Protein AF-0000000070118168 (afdb_homodimer)

Structure (mmCIF, N/CA/C/O backbone):
data_AF-0000000070118168-model_v1
#
loop_
_entity.id
_entity.type
_entity.pdbx_description
1 polymer 'Uncharacterized protein'
#
loop_
_atom_site.group_PDB
_atom_site.id
_atom_site.type_symbol
_atom_site.label_atom_id
_atom_site.label_alt_id
_atom_site.label_comp_id
_atom_site.label_asym_id
_atom_site.label_entity_id
_atom_site.label_seq_id
_atom_site.pdbx_PDB_ins_code
_atom_site.Cartn_x
_atom_site.Cartn_y
_atom_site.Cartn_z
_atom_site.occupancy
_atom_site.B_iso_or_equiv
_atom_site.auth_seq_id
_atom_site.auth_comp_id
_atom_site.auth_asym_id
_atom_site.auth_atom_id
_atom_site.pdbx_PDB_model_num
ATOM 1 N N . MET A 1 1 ? -9.133 -21.422 1.555 1 59.28 1 MET A N 1
ATOM 2 C CA . MET A 1 1 ? -7.965 -20.594 1.273 1 59.28 1 MET A CA 1
ATOM 3 C C . MET A 1 1 ? -8.375 -19.125 1.071 1 59.28 1 MET A C 1
ATOM 5 O O . MET A 1 1 ? -9.508 -18.859 0.669 1 59.28 1 MET A O 1
ATOM 9 N N . SER A 1 2 ? -7.66 -18.203 1.705 1 71.25 2 SER A N 1
ATOM 10 C CA . SER A 1 2 ? -7.98 -16.781 1.562 1 71.25 2 SER A CA 1
ATOM 11 C C . SER A 1 2 ? -8.125 -16.391 0.095 1 71.25 2 SER A C 1
ATOM 13 O O . SER A 1 2 ? -7.5 -17 -0.777 1 71.25 2 SER A O 1
ATOM 15 N N . GLU A 1 3 ? -9.102 -15.617 -0.265 1 86.31 3 GLU A N 1
ATOM 16 C CA . GLU A 1 3 ? -9.281 -15.094 -1.615 1 86.31 3 GLU A CA 1
ATOM 17 C C . GLU A 1 3 ? -8 -14.445 -2.133 1 86.31 3 GLU A C 1
ATOM 19 O O . GLU A 1 3 ? -7.34 -13.703 -1.405 1 86.31 3 GLU A O 1
ATOM 24 N N . ARG A 1 4 ? -7.609 -14.883 -3.398 1 91.31 4 ARG A N 1
ATOM 25 C CA . ARG A 1 4 ? -6.441 -14.25 -4.008 1 91.31 4 ARG A CA 1
ATOM 26 C C . ARG A 1 4 ? -6.633 -12.742 -4.121 1 91.31 4 ARG A C 1
ATOM 28 O O . ARG A 1 4 ? -7.723 -12.273 -4.465 1 91.31 4 ARG A O 1
ATOM 35 N N . PRO A 1 5 ? -5.562 -11.969 -3.869 1 89.12 5 PRO A N 1
ATOM 36 C CA . PRO A 1 5 ? -5.652 -10.516 -4.055 1 89.12 5 PRO A CA 1
ATOM 37 C C . PRO A 1 5 ? -6.113 -10.125 -5.457 1 89.12 5 PRO A C 1
ATOM 39 O O . PRO A 1 5 ? -6.891 -9.188 -5.617 1 89.12 5 PRO A O 1
ATOM 42 N N . SER A 1 6 ? -5.664 -10.867 -6.484 1 91.56 6 SER A N 1
ATOM 43 C CA . SER A 1 6 ? -6.039 -10.57 -7.859 1 91.56 6 SER A CA 1
ATOM 44 C C . SER A 1 6 ? -7.555 -10.617 -8.047 1 91.56 6 SER A C 1
ATOM 46 O O . SER A 1 6 ? -8.117 -9.82 -8.797 1 91.56 6 SER A O 1
ATOM 48 N N . THR A 1 7 ? -8.234 -11.531 -7.344 1 91.19 7 THR A N 1
ATOM 49 C CA . THR A 1 7 ? -9.68 -11.648 -7.418 1 91.19 7 THR A CA 1
ATOM 50 C C . THR A 1 7 ? -10.359 -10.422 -6.824 1 91.19 7 THR A C 1
ATOM 52 O O . THR A 1 7 ? -11.312 -9.891 -7.398 1 91.19 7 THR A O 1
ATOM 55 N N . ARG A 1 8 ? -9.867 -10.023 -5.707 1 85.31 8 ARG A N 1
ATOM 56 C CA . ARG A 1 8 ? -10.414 -8.836 -5.059 1 85.31 8 ARG A CA 1
ATOM 57 C C . ARG A 1 8 ? -10.227 -7.602 -5.93 1 85.31 8 ARG A C 1
ATOM 59 O O . ARG A 1 8 ? -11.125 -6.758 -6.02 1 85.31 8 ARG A O 1
ATOM 66 N N . TRP A 1 9 ? -9.062 -7.488 -6.496 1 88.31 9 TRP A N 1
ATOM 67 C CA . TRP A 1 9 ? -8.781 -6.352 -7.359 1 88.31 9 TRP A CA 1
ATOM 68 C C . TRP A 1 9 ? -9.727 -6.332 -8.562 1 88.31 9 TRP A C 1
ATOM 70 O O . TRP A 1 9 ? -10.281 -5.289 -8.906 1 88.31 9 TRP A O 1
ATOM 80 N N . ARG A 1 10 ? -9.969 -7.492 -9.164 1 90.69 10 ARG A N 1
ATOM 81 C CA . ARG A 1 10 ? -10.883 -7.598 -10.305 1 90.69 10 ARG A CA 1
ATOM 82 C C . ARG A 1 10 ? -12.305 -7.215 -9.898 1 90.69 10 ARG A C 1
ATOM 84 O O . ARG A 1 10 ? -13.016 -6.562 -10.672 1 90.69 10 ARG A O 1
ATOM 91 N N . ARG A 1 11 ? -12.625 -7.664 -8.773 1 90.19 11 ARG A N 1
ATOM 92 C CA . ARG A 1 11 ? -13.953 -7.316 -8.273 1 90.19 11 ARG A CA 1
ATOM 93 C C . ARG A 1 11 ? -14.094 -5.809 -8.102 1 90.19 11 ARG A C 1
ATOM 95 O O . ARG A 1 11 ? -15.125 -5.23 -8.453 1 90.19 11 ARG A O 1
ATOM 102 N N . LYS A 1 12 ? -13.047 -5.156 -7.555 1 84.12 12 LYS A N 1
ATOM 103 C CA . LYS A 1 12 ? -13.086 -3.707 -7.375 1 84.12 12 LYS A CA 1
ATOM 104 C C . LYS A 1 12 ? -13.203 -2.992 -8.719 1 84.12 12 LYS A C 1
ATOM 106 O O . LYS A 1 12 ? -13.891 -1.976 -8.828 1 84.12 12 LYS A O 1
ATOM 111 N N . VAL A 1 13 ? -12.562 -3.523 -9.734 1 88.5 13 VAL A N 1
ATOM 112 C CA . VAL A 1 13 ? -12.656 -2.955 -11.07 1 88.5 13 VAL A CA 1
ATOM 113 C C . VAL A 1 13 ? -14.086 -3.076 -11.586 1 88.5 13 VAL A C 1
ATOM 115 O O . VAL A 1 13 ? -14.656 -2.104 -12.086 1 88.5 13 VAL A O 1
ATOM 118 N N . THR A 1 14 ? -14.664 -4.25 -11.445 1 93.44 14 THR A N 1
ATOM 119 C CA . THR A 1 14 ? -16.016 -4.504 -11.906 1 93.44 14 THR A CA 1
ATOM 120 C C . THR A 1 14 ? -17.016 -3.623 -11.156 1 93.44 14 THR A C 1
ATOM 122 O O . THR A 1 14 ? -17.922 -3.047 -11.766 1 93.44 1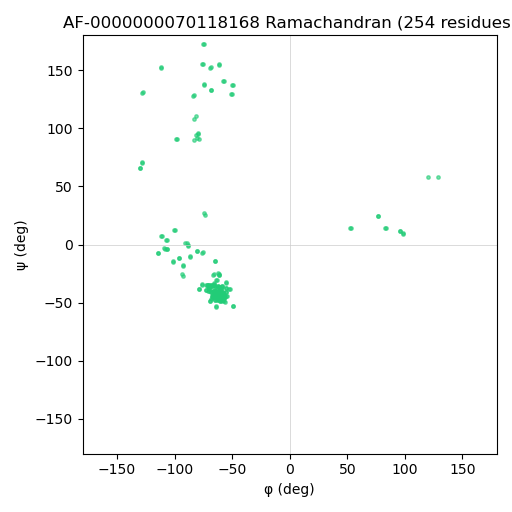4 THR A O 1
ATOM 125 N N . GLU A 1 15 ? -16.812 -3.6 -9.828 1 89 15 GLU A N 1
ATOM 126 C CA . GLU A 1 15 ? -17.703 -2.791 -8.992 1 89 15 GLU A CA 1
ATOM 127 C C . GLU A 1 15 ? -17.656 -1.321 -9.398 1 89 15 GLU A C 1
ATOM 129 O O . GLU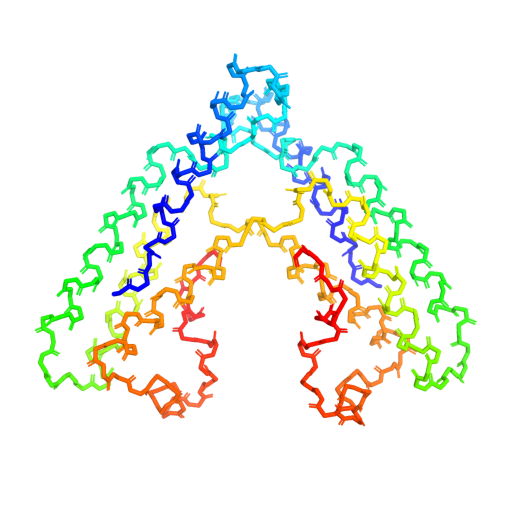 A 1 15 ? -18.688 -0.651 -9.453 1 89 15 GLU A O 1
ATOM 134 N N . GLN A 1 16 ? -16.453 -0.884 -9.672 1 87.38 16 GLN A N 1
ATOM 135 C CA . GLN A 1 16 ? -16.328 0.519 -10.047 1 87.38 16 GLN A CA 1
ATOM 136 C C . GLN A 1 16 ? -16.906 0.773 -11.43 1 87.38 16 GLN A C 1
ATOM 138 O O . GLN A 1 16 ? -17.547 1.808 -11.664 1 87.38 16 GLN A O 1
ATOM 143 N N . ALA A 1 17 ? -16.781 -0.112 -12.375 1 91.62 17 ALA A N 1
ATOM 144 C CA . ALA A 1 17 ? -17.391 0.01 -13.695 1 91.62 17 ALA A CA 1
ATOM 145 C C . ALA A 1 17 ? -18.906 0.069 -13.594 1 91.62 17 ALA A C 1
ATOM 147 O O . ALA A 1 17 ? -19.562 0.852 -14.289 1 91.62 17 ALA A O 1
ATOM 148 N N . ALA A 1 18 ? -19.422 -0.739 -12.742 1 93.38 18 ALA A N 1
ATOM 149 C CA . ALA A 1 18 ? -20.859 -0.747 -12.523 1 93.38 18 ALA A CA 1
ATOM 150 C C . ALA A 1 18 ? -21.328 0.572 -11.922 1 93.38 18 ALA A C 1
ATOM 152 O O . ALA A 1 18 ? -22.406 1.074 -12.266 1 93.38 18 ALA A O 1
ATOM 153 N N . ALA A 1 19 ? -20.531 1.058 -11.016 1 90 19 ALA A N 1
ATOM 154 C CA . ALA A 1 19 ? -20.875 2.318 -10.359 1 90 19 ALA A CA 1
ATOM 155 C C . ALA A 1 19 ? -20.875 3.473 -11.359 1 90 19 ALA A C 1
ATOM 157 O O . ALA A 1 19 ? -21.719 4.363 -11.297 1 90 19 ALA A O 1
ATOM 158 N N . VAL A 1 20 ? -19.953 3.451 -12.336 1 90.56 20 VAL A N 1
ATOM 159 C CA . VAL A 1 20 ? -19.906 4.453 -13.398 1 90.56 20 VAL A CA 1
ATOM 160 C C . VAL A 1 20 ? -21.141 4.328 -14.297 1 90.56 20 VAL A C 1
ATOM 162 O O . VAL A 1 20 ? -21.781 5.328 -14.617 1 90.56 20 VAL A O 1
ATOM 165 N N . ALA A 1 21 ? -21.5 3.184 -14.641 1 94.06 21 ALA A N 1
ATOM 166 C CA . ALA A 1 21 ? -22.656 2.932 -15.484 1 94.06 21 ALA A CA 1
ATOM 167 C C . ALA A 1 21 ? -23.938 3.379 -14.789 1 94.06 21 ALA A C 1
ATOM 169 O O . ALA A 1 21 ? -24.875 3.855 -15.438 1 94.06 21 ALA A O 1
ATOM 170 N N . ALA A 1 22 ? -23.938 3.301 -13.492 1 94.75 22 ALA A N 1
ATOM 171 C CA . ALA A 1 22 ? -25.109 3.67 -12.695 1 94.75 22 ALA A CA 1
ATOM 172 C C . ALA A 1 22 ? -25.109 5.164 -12.383 1 94.75 22 ALA A C 1
ATOM 174 O O . ALA A 1 22 ? -26.078 5.688 -11.828 1 94.75 22 ALA A O 1
ATOM 175 N N . GLY A 1 23 ? -23.984 5.785 -12.68 1 92 23 GLY A N 1
ATOM 176 C CA . GLY A 1 23 ? -23.891 7.219 -12.469 1 92 23 GLY A CA 1
ATOM 177 C C . GLY A 1 23 ? -23.547 7.59 -11.039 1 92 23 GLY A C 1
ATOM 178 O O . GLY A 1 23 ? -23.688 8.75 -10.641 1 92 23 GLY A O 1
ATOM 179 N N . THR A 1 24 ? -23.062 6.562 -10.211 1 90.88 24 THR A N 1
ATOM 180 C CA . THR A 1 24 ? -22.766 6.836 -8.812 1 90.88 24 THR A CA 1
ATOM 181 C C . THR A 1 24 ? -21.297 7.223 -8.641 1 90.88 24 THR A C 1
ATOM 183 O O . THR A 1 24 ? -20.906 7.73 -7.586 1 90.88 24 THR A O 1
ATOM 186 N N . VAL A 1 25 ? -20.531 6.891 -9.617 1 80.75 25 VAL A N 1
ATOM 187 C CA . VAL A 1 25 ? -19.125 7.297 -9.664 1 80.75 25 VAL A CA 1
ATOM 188 C C . VAL A 1 25 ? -18.828 7.984 -10.992 1 80.75 25 VAL A C 1
ATOM 190 O O . VAL A 1 25 ? -19.266 7.52 -12.047 1 80.75 25 VAL A O 1
ATOM 193 N N . LYS A 1 26 ? -18.219 9.086 -10.875 1 84.44 26 LYS A N 1
ATOM 194 C CA . LYS A 1 26 ? -17.844 9.781 -12.102 1 84.44 26 LYS A CA 1
ATOM 195 C C . LYS A 1 26 ? -16.734 9.031 -12.844 1 84.44 26 LYS A C 1
ATOM 197 O O . LYS A 1 26 ? -15.93 8.336 -12.227 1 84.44 26 LYS A O 1
ATOM 202 N N . HIS A 1 27 ? -16.672 9.156 -14.109 1 79.12 27 HIS A N 1
ATOM 203 C CA . HIS A 1 27 ? -15.719 8.461 -14.969 1 79.12 27 HIS A CA 1
ATOM 204 C C . HIS A 1 27 ? -14.281 8.789 -14.578 1 79.12 27 HIS A C 1
ATOM 206 O O . HIS A 1 27 ? -13.43 7.895 -14.516 1 79.12 27 HIS A O 1
ATOM 212 N N . ASP A 1 28 ? -14.047 9.992 -14.195 1 71.69 28 ASP A N 1
ATOM 213 C CA . ASP A 1 28 ? -12.68 10.43 -13.906 1 71.69 28 ASP A CA 1
ATOM 214 C C . ASP A 1 28 ? -12.25 9.977 -12.508 1 71.69 28 ASP A C 1
ATOM 216 O O . ASP A 1 28 ? -11.062 10.023 -12.18 1 71.69 28 ASP A O 1
ATOM 220 N N . GLU A 1 29 ? -13.25 9.383 -11.781 1 71 29 GLU A N 1
ATOM 221 C CA . GLU A 1 29 ? -12.945 8.875 -10.445 1 71 29 GLU A CA 1
ATOM 222 C C . GLU A 1 29 ? -12.758 7.363 -10.453 1 71 29 GLU A C 1
ATOM 224 O O . GLU A 1 29 ? -12.234 6.789 -9.492 1 71 29 GLU A O 1
ATOM 229 N N . ALA A 1 30 ? -13.188 6.82 -11.539 1 78 30 ALA A N 1
ATOM 230 C CA . ALA A 1 30 ? -13.094 5.367 -11.664 1 78 30 ALA A CA 1
ATOM 231 C C . ALA A 1 30 ? -11.68 4.941 -12.062 1 78 30 ALA A C 1
ATOM 233 O O . ALA A 1 30 ? -11.391 4.738 -13.242 1 78 30 ALA A O 1
ATOM 234 N N . THR A 1 31 ? -10.789 4.648 -10.977 1 78.88 31 THR A N 1
ATOM 235 C CA . THR A 1 31 ? -9.375 4.441 -11.258 1 78.88 31 THR A CA 1
ATOM 236 C C . THR A 1 31 ? -9.016 2.963 -11.141 1 78.88 31 THR A C 1
ATOM 238 O O . THR A 1 31 ? -7.891 2.566 -11.461 1 78.88 31 THR A O 1
ATOM 241 N N . ALA A 1 32 ? -9.992 2.195 -10.742 1 82.19 32 ALA A N 1
ATOM 242 C CA . ALA A 1 32 ? -9.672 0.799 -10.453 1 82.19 32 ALA A CA 1
ATOM 243 C C . ALA A 1 32 ? -9.062 0.111 -11.672 1 82.19 32 ALA A C 1
ATOM 245 O O . ALA A 1 32 ? -8.062 -0.595 -11.562 1 82.19 32 ALA A O 1
ATOM 246 N N . ALA A 1 33 ? -9.664 0.384 -12.812 1 84.19 33 ALA A N 1
ATOM 247 C CA . ALA A 1 33 ? -9.203 -0.272 -14.031 1 84.19 33 ALA A CA 1
ATOM 248 C C . ALA A 1 33 ? -7.789 0.186 -14.391 1 84.19 33 ALA A C 1
ATOM 250 O O . ALA A 1 33 ? -7.039 -0.548 -15.039 1 84.19 33 ALA A O 1
ATOM 251 N N . LEU A 1 34 ? -7.457 1.328 -13.969 1 79.06 34 LEU A N 1
ATOM 252 C CA . LEU A 1 34 ? -6.109 1.839 -14.203 1 79.06 34 LEU A CA 1
ATOM 253 C C . LEU A 1 34 ? -5.121 1.229 -13.219 1 79.06 34 LEU A C 1
ATOM 255 O O . LEU A 1 34 ? -3.977 0.938 -13.578 1 79.06 34 LEU A O 1
ATOM 259 N N . LEU A 1 35 ? -5.551 1.051 -12.008 1 80.31 35 LEU A N 1
ATOM 260 C CA . LEU A 1 35 ? -4.703 0.487 -10.969 1 80.31 35 LEU A CA 1
ATOM 261 C C . LEU A 1 35 ? -4.488 -1.007 -11.188 1 80.31 35 LEU A C 1
ATOM 263 O O . LEU A 1 35 ? -3.391 -1.521 -10.961 1 80.31 35 LEU A O 1
ATOM 267 N N . TRP A 1 36 ? -5.598 -1.577 -11.617 1 85.88 36 TRP A N 1
ATOM 268 C CA . TRP A 1 36 ? -5.57 -3.027 -11.781 1 85.88 36 TRP A CA 1
ATOM 269 C C . TRP A 1 36 ? -6.051 -3.428 -13.172 1 85.88 36 TRP A C 1
ATOM 271 O O . TRP A 1 36 ? -7.086 -4.078 -13.32 1 85.88 36 TRP A O 1
ATOM 281 N N . PRO A 1 37 ? -5.234 -3.139 -14.219 1 87 37 PRO A N 1
ATOM 282 C CA . PRO A 1 37 ? -5.613 -3.6 -15.555 1 87 37 PRO A CA 1
ATOM 283 C C . PRO A 1 37 ? -5.711 -5.121 -15.648 1 87 37 PRO A C 1
ATOM 285 O O . PRO A 1 37 ? -5.02 -5.836 -14.922 1 87 37 PRO A O 1
ATOM 288 N N . ALA A 1 38 ? -6.539 -5.574 -16.641 1 90.38 38 ALA A N 1
ATOM 289 C CA . ALA A 1 38 ? -6.844 -6.996 -16.75 1 90.38 38 ALA A CA 1
ATOM 290 C C . ALA A 1 38 ? -5.574 -7.816 -16.969 1 90.38 38 ALA A C 1
ATOM 292 O O . ALA A 1 38 ? -5.391 -8.867 -16.344 1 90.38 38 ALA A O 1
ATOM 293 N N . GLY A 1 39 ? -4.691 -7.301 -17.844 1 91 39 GLY A N 1
ATOM 294 C CA . GLY A 1 39 ? -3.453 -8.016 -18.094 1 91 39 GLY A CA 1
ATOM 295 C C . GLY A 1 39 ? -2.609 -8.211 -16.859 1 91 39 GLY A C 1
ATOM 296 O O . GLY A 1 39 ? -2.045 -9.281 -16.641 1 91 39 GLY A O 1
ATOM 297 N N . PHE A 1 40 ? -2.537 -7.207 -15.945 1 90.12 40 PHE A N 1
ATOM 298 C CA . PHE A 1 40 ? -1.786 -7.27 -14.703 1 90.12 40 PHE A CA 1
ATOM 299 C C . PHE A 1 40 ? -2.426 -8.25 -13.727 1 90.12 40 PHE A C 1
ATOM 301 O O . PHE A 1 40 ? -1.749 -9.141 -13.203 1 90.12 40 PHE A O 1
ATOM 308 N N . THR A 1 41 ? -3.699 -8.133 -13.539 1 92.75 41 THR A N 1
ATOM 309 C CA . THR A 1 41 ? -4.359 -8.992 -12.562 1 92.75 41 THR A CA 1
ATOM 310 C C . THR A 1 41 ? -4.348 -10.445 -13.023 1 92.75 41 THR A C 1
ATOM 312 O O . THR A 1 41 ? -4.223 -11.359 -12.211 1 92.75 41 THR A O 1
ATOM 315 N N . ASP A 1 42 ? -4.484 -10.656 -14.344 1 93.56 42 ASP A N 1
ATOM 316 C CA . ASP A 1 42 ? -4.387 -12.008 -14.875 1 93.56 42 ASP A CA 1
ATOM 317 C C . ASP A 1 42 ? -3.008 -12.609 -14.602 1 93.56 42 ASP A C 1
ATOM 319 O O . ASP A 1 42 ? -2.898 -13.773 -14.219 1 93.56 42 ASP A O 1
ATOM 323 N N . ALA A 1 43 ? -2.006 -11.797 -14.883 1 94 43 ALA A N 1
ATOM 324 C CA . ALA A 1 43 ? -0.637 -12.266 -14.68 1 94 43 ALA A CA 1
ATOM 325 C C . ALA A 1 43 ? -0.375 -12.586 -13.211 1 94 43 ALA A C 1
ATOM 327 O O . ALA A 1 43 ? 0.219 -13.617 -12.891 1 94 43 ALA A O 1
ATOM 328 N N . VAL A 1 44 ? -0.791 -11.695 -12.328 1 93.31 44 VAL A N 1
ATOM 329 C CA . VAL A 1 44 ? -0.637 -11.945 -10.898 1 93.31 44 VAL A CA 1
ATOM 330 C C . VAL A 1 44 ? -1.371 -13.227 -10.516 1 93.31 44 VAL A C 1
ATOM 332 O O . VAL A 1 44 ? -0.839 -14.055 -9.773 1 93.31 44 VAL A O 1
ATOM 335 N N . ASP A 1 45 ? -2.588 -13.383 -11.008 1 94.44 45 ASP A N 1
ATOM 336 C CA . ASP A 1 45 ? -3.389 -14.562 -10.695 1 94.44 45 ASP A CA 1
ATOM 337 C C . ASP A 1 45 ? -2.656 -15.844 -11.086 1 94.44 45 ASP A C 1
ATOM 339 O O . ASP A 1 45 ? -2.633 -16.812 -10.328 1 94.44 45 ASP A O 1
ATOM 343 N N . ALA A 1 46 ? -2.119 -15.836 -12.258 1 95.56 46 ALA A N 1
ATOM 344 C CA . ALA A 1 46 ? -1.389 -17 -12.75 1 95.56 46 ALA A CA 1
ATOM 345 C C . ALA A 1 46 ? -0.191 -17.312 -11.859 1 95.56 46 ALA A C 1
ATOM 347 O O . ALA A 1 46 ? 0.093 -18.484 -11.57 1 95.56 46 ALA A O 1
ATOM 348 N N . VAL A 1 47 ? 0.526 -16.281 -11.469 1 96.12 47 VAL A N 1
ATOM 349 C CA . VAL A 1 47 ? 1.687 -16.453 -10.602 1 96.12 47 VAL A CA 1
ATOM 350 C C . VAL A 1 47 ? 1.253 -17.062 -9.266 1 96.12 47 VAL A C 1
ATOM 352 O O . VAL A 1 47 ? 1.867 -18.016 -8.781 1 96.12 47 VAL A O 1
ATOM 355 N N . LEU A 1 48 ? 0.206 -16.562 -8.688 1 95.38 48 LEU A N 1
ATOM 356 C CA . LEU A 1 48 ? -0.248 -17.047 -7.387 1 95.38 48 LEU A CA 1
ATOM 357 C C . LEU A 1 48 ? -0.81 -18.453 -7.492 1 95.38 48 LEU A C 1
ATOM 359 O O . LEU A 1 48 ? -0.649 -19.266 -6.574 1 95.38 48 LEU A O 1
ATOM 363 N N . ASP A 1 49 ? -1.5 -18.719 -8.609 1 94 49 ASP A N 1
ATOM 364 C CA . ASP A 1 49 ? -1.989 -20.078 -8.859 1 94 49 ASP A CA 1
ATOM 365 C C . ASP A 1 49 ? -0.839 -21.078 -8.883 1 94 49 ASP A C 1
ATOM 367 O O . ASP A 1 49 ? -0.926 -22.156 -8.281 1 94 49 ASP A O 1
ATOM 371 N N . ALA A 1 50 ? 0.203 -20.734 -9.617 1 95.44 50 ALA A N 1
ATOM 372 C CA . ALA A 1 50 ? 1.376 -21.609 -9.703 1 95.44 50 ALA A CA 1
ATOM 373 C C . ALA A 1 50 ? 2.002 -21.812 -8.328 1 95.44 50 ALA A C 1
ATOM 375 O O . ALA A 1 50 ? 2.414 -22.938 -7.988 1 95.44 50 ALA A O 1
ATOM 376 N N . TYR A 1 51 ? 2.023 -20.734 -7.586 1 95.19 51 TYR A N 1
ATOM 377 C CA . TYR A 1 51 ? 2.562 -20.797 -6.23 1 95.19 51 TYR A CA 1
ATOM 378 C C . TYR A 1 51 ? 1.732 -21.734 -5.359 1 95.19 51 TYR A C 1
ATOM 380 O O . TYR A 1 51 ? 2.279 -22.578 -4.648 1 95.19 51 TYR A O 1
ATOM 388 N N . GLU A 1 52 ? 0.471 -21.656 -5.398 1 94.81 52 GLU A N 1
ATOM 389 C CA . GLU A 1 52 ? -0.423 -22.516 -4.641 1 94.81 52 GLU A CA 1
ATOM 390 C C . GLU A 1 52 ? -0.193 -23.984 -4.992 1 94.81 52 GLU A C 1
ATOM 392 O O . GLU A 1 52 ? -0.123 -24.844 -4.102 1 94.81 52 GLU A O 1
ATOM 397 N N . ARG A 1 53 ? -0.146 -24.219 -6.219 1 94.25 53 ARG A N 1
ATOM 398 C CA . ARG A 1 53 ? 0.054 -25.578 -6.68 1 94.25 53 ARG A CA 1
ATOM 399 C C . ARG A 1 53 ? 1.402 -26.125 -6.219 1 94.25 53 ARG A C 1
ATOM 401 O O . ARG A 1 53 ? 1.508 -27.297 -5.828 1 94.25 53 ARG A O 1
ATOM 408 N N . GLU A 1 54 ? 2.406 -25.25 -6.332 1 93.81 54 GLU A N 1
ATOM 409 C CA . GLU A 1 54 ? 3.73 -25.672 -5.887 1 93.81 54 GLU A CA 1
ATOM 410 C C . GLU A 1 54 ? 3.719 -26.062 -4.414 1 93.81 54 GLU A C 1
ATOM 412 O O . GLU A 1 54 ? 4.203 -27.141 -4.047 1 93.81 54 GLU A O 1
ATOM 417 N N . ILE A 1 55 ? 3.152 -25.25 -3.553 1 93.5 55 ILE A N 1
ATOM 418 C CA . ILE A 1 55 ? 3.129 -25.5 -2.115 1 93.5 55 ILE A CA 1
ATOM 419 C C . ILE A 1 55 ? 2.299 -26.75 -1.823 1 93.5 55 ILE A C 1
ATOM 421 O O . ILE A 1 55 ? 2.682 -27.578 -0.992 1 93.5 55 ILE A O 1
ATOM 425 N N . ALA A 1 56 ? 1.176 -26.906 -2.475 1 91.94 56 ALA A N 1
ATOM 426 C CA . ALA A 1 56 ? 0.307 -28.062 -2.287 1 91.94 56 ALA A CA 1
ATOM 427 C C . ALA A 1 56 ? 1.024 -29.359 -2.67 1 91.94 56 ALA A C 1
ATOM 429 O O . ALA A 1 56 ? 0.735 -30.422 -2.119 1 91.94 56 ALA A O 1
ATOM 430 N N . GLY A 1 57 ? 1.964 -29.188 -3.539 1 92.88 57 GLY A N 1
ATOM 431 C CA . GLY A 1 57 ? 2.666 -30.344 -4.047 1 92.88 57 GLY A CA 1
ATOM 432 C C . GLY A 1 57 ? 3.867 -30.734 -3.209 1 92.88 57 GLY A C 1
ATOM 433 O O . GLY A 1 57 ? 4.516 -31.75 -3.471 1 92.88 57 GLY A O 1
ATOM 434 N N . LEU A 1 58 ? 4.105 -29.938 -2.139 1 89.75 58 LEU A N 1
ATOM 435 C CA . LEU A 1 58 ? 5.234 -30.219 -1.259 1 89.75 58 LEU A CA 1
ATOM 436 C C . LEU A 1 58 ? 4.777 -31 -0.025 1 89.75 58 LEU A C 1
ATOM 438 O O 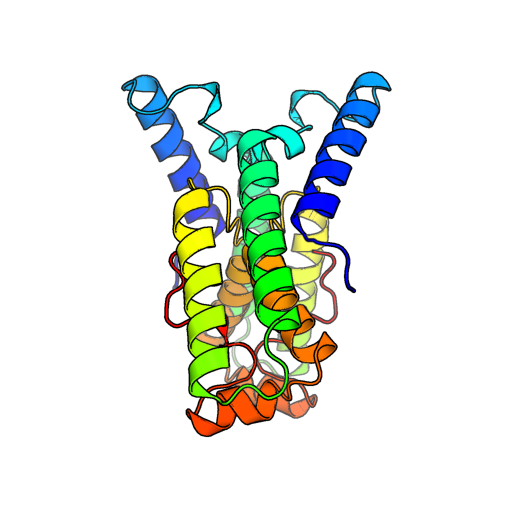. LEU A 1 58 ? 4.344 -30.391 0.961 1 89.75 58 LEU A O 1
ATOM 442 N N . PRO A 1 59 ? 4.777 -32.312 -0.015 1 82.31 59 PRO A N 1
ATOM 443 C CA . PRO A 1 59 ? 4.219 -33.062 1.099 1 82.31 59 PRO A CA 1
ATOM 444 C C . PRO A 1 59 ? 4.965 -32.844 2.41 1 82.31 59 PRO A C 1
ATOM 446 O O . PRO A 1 59 ? 4.34 -32.625 3.455 1 82.31 59 PRO A O 1
ATOM 449 N N . THR A 1 60 ? 6.273 -33 2.568 1 84.56 60 THR A N 1
ATOM 450 C CA . THR A 1 60 ? 7.078 -32.75 3.76 1 84.56 60 THR A CA 1
ATOM 451 C C . THR A 1 60 ? 8.297 -31.891 3.428 1 84.56 60 THR A C 1
ATOM 453 O O . THR A 1 60 ? 9.43 -32.375 3.482 1 84.56 60 THR A O 1
ATOM 456 N N . PRO A 1 61 ? 7.926 -30.656 3.053 1 87.94 61 PRO A N 1
ATOM 457 C CA . PRO A 1 61 ? 9.047 -29.859 2.555 1 87.94 61 PRO A CA 1
ATOM 458 C C . PRO A 1 61 ? 9.969 -29.375 3.672 1 87.94 61 PRO A C 1
ATOM 460 O O . PRO A 1 61 ? 9.508 -29.094 4.777 1 87.94 61 PRO A O 1
ATOM 463 N N . GLY A 1 62 ? 11.32 -29.484 3.373 1 91.5 62 GLY A N 1
ATOM 464 C CA . GLY A 1 62 ? 12.273 -28.812 4.238 1 91.5 62 GLY A CA 1
ATOM 465 C C . GLY A 1 62 ? 12.312 -27.312 4.035 1 91.5 62 GLY A C 1
ATOM 466 O O . GLY A 1 62 ? 11.617 -26.781 3.166 1 91.5 62 GLY A O 1
ATOM 467 N N . ASP A 1 63 ? 13.055 -26.656 4.918 1 93.56 63 ASP A N 1
ATOM 468 C CA . ASP A 1 63 ? 13.172 -25.203 4.859 1 93.56 63 ASP A CA 1
ATOM 469 C C . ASP A 1 63 ? 13.648 -24.75 3.48 1 93.56 63 ASP A C 1
ATOM 471 O O . ASP A 1 63 ? 13.148 -23.766 2.941 1 93.56 63 ASP A O 1
ATOM 475 N N . GLY A 1 64 ? 14.617 -25.422 2.973 1 94.62 64 GLY A N 1
ATOM 476 C CA . GLY A 1 64 ? 15.18 -25.047 1.687 1 94.62 64 GLY A CA 1
ATOM 477 C C . GLY A 1 64 ? 14.148 -25 0.573 1 94.62 64 GLY A C 1
ATOM 478 O O . GLY A 1 64 ? 14.125 -24.062 -0.227 1 94.62 64 GLY A O 1
ATOM 479 N N . GLU A 1 65 ? 13.281 -26.016 0.504 1 94 65 GLU A N 1
ATOM 480 C CA . GLU A 1 65 ? 12.25 -26.094 -0.526 1 94 65 GLU A CA 1
ATOM 481 C C . GLU A 1 65 ? 11.219 -24.969 -0.355 1 94 65 GLU A C 1
ATOM 483 O O . GLU A 1 65 ? 10.758 -24.391 -1.338 1 94 65 GLU A O 1
ATOM 488 N N . LEU A 1 66 ? 10.867 -24.688 0.867 1 94.38 66 LEU A N 1
ATOM 489 C CA . LEU A 1 66 ? 9.898 -23.641 1.156 1 94.38 66 LEU A CA 1
ATOM 490 C C . LEU A 1 66 ? 10.445 -22.266 0.772 1 94.38 66 LEU A C 1
ATOM 492 O O . LEU A 1 66 ? 9.742 -21.469 0.137 1 94.38 66 LEU A O 1
ATOM 496 N N . TRP A 1 67 ? 11.695 -21.984 1.08 1 94.69 67 TRP A N 1
ATOM 497 C CA . TRP A 1 67 ? 12.312 -20.703 0.74 1 94.69 67 TRP A CA 1
ATOM 498 C C . TRP A 1 67 ? 12.469 -20.562 -0.77 1 94.69 67 TRP A C 1
ATOM 500 O O . TRP A 1 67 ? 12.297 -19.469 -1.317 1 94.69 67 TRP A O 1
ATOM 510 N N . ALA A 1 68 ? 12.75 -21.656 -1.429 1 94.56 68 ALA A N 1
ATOM 511 C CA . ALA A 1 68 ? 12.844 -21.609 -2.887 1 94.56 68 ALA A CA 1
ATOM 512 C C . ALA A 1 68 ? 11.5 -21.266 -3.518 1 94.56 68 ALA A C 1
ATOM 514 O O . ALA A 1 68 ? 11.445 -20.516 -4.492 1 94.56 68 ALA A O 1
ATOM 515 N N . ALA A 1 69 ? 10.43 -21.859 -2.975 1 94.5 69 ALA A N 1
ATOM 516 C CA . ALA A 1 69 ? 9.094 -21.547 -3.471 1 94.5 69 ALA A CA 1
ATOM 517 C C . ALA A 1 69 ? 8.758 -20.078 -3.262 1 94.5 69 ALA A C 1
ATOM 519 O O . ALA A 1 69 ? 8.203 -19.422 -4.156 1 94.5 69 ALA A O 1
ATOM 520 N N . VAL A 1 70 ? 9.102 -19.484 -2.09 1 94.88 70 VAL A N 1
ATOM 521 C CA . VAL A 1 70 ? 8.852 -18.078 -1.794 1 94.88 70 VAL A CA 1
ATOM 522 C C . VAL A 1 70 ? 9.664 -17.188 -2.74 1 94.88 70 VAL A C 1
ATOM 524 O O . VAL A 1 70 ? 9.141 -16.219 -3.301 1 94.88 70 VAL A O 1
ATOM 527 N N . GLU A 1 71 ? 10.914 -17.547 -2.926 1 94.06 71 GLU A N 1
ATOM 528 C CA . GLU A 1 71 ? 11.742 -16.812 -3.873 1 94.06 71 GLU A CA 1
ATOM 529 C C . GLU A 1 71 ? 11.125 -16.828 -5.27 1 94.06 71 GLU A C 1
ATOM 531 O O . GLU A 1 71 ? 11.047 -15.781 -5.926 1 94.06 71 GLU A O 1
ATOM 536 N N . ARG A 1 72 ? 10.617 -17.922 -5.699 1 95 72 ARG A N 1
ATOM 537 C CA . ARG A 1 72 ? 10.07 -18.047 -7.047 1 95 72 ARG A CA 1
ATOM 538 C C . ARG A 1 72 ? 8.82 -17.203 -7.215 1 95 72 ARG A C 1
ATOM 540 O O . ARG A 1 72 ? 8.664 -16.5 -8.219 1 95 72 ARG A O 1
ATOM 547 N N . VAL A 1 73 ? 7.953 -17.25 -6.238 1 95.25 73 VAL A N 1
ATOM 548 C CA . VAL A 1 73 ? 6.73 -16.469 -6.391 1 95.25 73 VAL A CA 1
ATOM 549 C C . VAL A 1 73 ? 7.062 -14.977 -6.348 1 95.25 73 VAL A C 1
ATOM 551 O O . VAL A 1 73 ? 6.508 -14.188 -7.117 1 95.25 73 VAL A O 1
ATOM 554 N N . VAL A 1 74 ? 7.977 -14.531 -5.457 1 93.94 74 VAL A N 1
ATOM 555 C CA . VAL A 1 74 ? 8.328 -13.125 -5.332 1 93.94 74 VAL A CA 1
ATOM 556 C C . VAL A 1 74 ? 9 -12.641 -6.617 1 93.94 74 VAL A C 1
ATOM 558 O O . VAL A 1 74 ? 8.672 -11.578 -7.141 1 93.94 74 VAL A O 1
ATOM 561 N N . THR A 1 75 ? 9.891 -13.453 -7.176 1 94.94 75 THR A N 1
ATOM 562 C CA . THR A 1 75 ? 10.586 -13.07 -8.406 1 94.94 75 THR A CA 1
ATOM 563 C C . THR A 1 75 ? 9.625 -13.07 -9.594 1 94.94 75 THR A C 1
ATOM 565 O O . THR A 1 75 ? 9.742 -12.234 -10.492 1 94.94 75 THR A O 1
ATOM 568 N N . ALA A 1 76 ? 8.648 -14.016 -9.57 1 94.12 76 ALA A N 1
ATO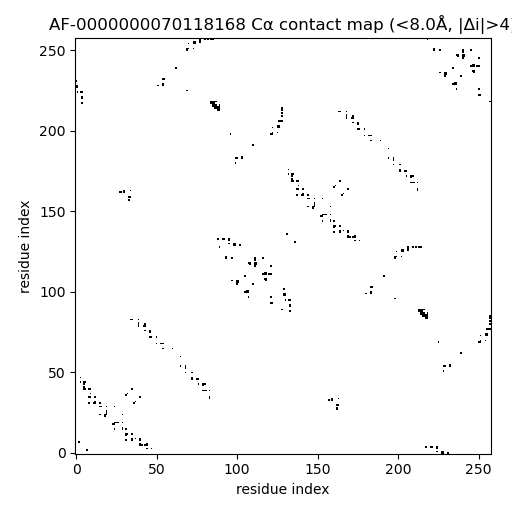M 569 C CA . ALA A 1 76 ? 7.621 -14.008 -10.602 1 94.12 76 ALA A CA 1
ATOM 570 C C . ALA A 1 76 ? 6.762 -12.75 -10.516 1 94.12 76 ALA A C 1
ATOM 572 O O . ALA A 1 76 ? 6.398 -12.164 -11.539 1 94.12 76 ALA A O 1
ATOM 573 N N . LEU A 1 77 ? 6.457 -12.352 -9.297 1 92.88 77 LEU A N 1
ATOM 574 C CA . LEU A 1 77 ? 5.703 -11.117 -9.102 1 92.88 77 LEU A CA 1
ATOM 575 C C . LEU A 1 77 ? 6.516 -9.906 -9.539 1 92.88 77 LEU A C 1
ATOM 577 O O . LEU A 1 77 ? 5.965 -8.945 -10.086 1 92.88 77 LEU A O 1
ATOM 581 N N . ASN A 1 78 ? 7.852 -9.93 -9.344 1 88.12 78 ASN A N 1
ATOM 582 C CA . ASN A 1 78 ? 8.711 -8.883 -9.891 1 88.12 78 ASN A CA 1
ATOM 583 C C . ASN A 1 78 ? 8.531 -8.742 -11.398 1 88.12 78 ASN A C 1
ATOM 585 O O . ASN A 1 78 ? 8.438 -7.625 -11.914 1 88.12 78 ASN A O 1
ATOM 589 N N . GLU A 1 79 ? 8.422 -9.805 -12.031 1 89.5 79 GLU A N 1
ATOM 590 C CA . GLU A 1 79 ? 8.375 -9.836 -13.492 1 89.5 79 GLU A CA 1
ATOM 591 C C . GLU A 1 79 ? 7.055 -9.281 -14.016 1 89.5 79 GLU A C 1
ATOM 593 O O . GLU A 1 79 ? 7.023 -8.609 -15.047 1 89.5 79 GLU A O 1
ATOM 598 N N . VAL A 1 80 ? 5.996 -9.531 -13.281 1 90.62 80 VAL A N 1
ATOM 599 C CA . VAL A 1 80 ? 4.691 -9.164 -13.82 1 90.62 80 VAL A CA 1
ATOM 600 C C . VAL A 1 80 ? 4.27 -7.801 -13.289 1 90.62 80 VAL A C 1
ATOM 602 O O . VAL A 1 80 ? 3.258 -7.242 -13.719 1 90.62 80 VAL A O 1
ATOM 605 N N . ASP A 1 81 ? 4.953 -7.293 -12.32 1 85.88 81 ASP A N 1
ATOM 606 C CA . ASP A 1 81 ? 4.621 -6.047 -11.633 1 85.88 81 ASP A CA 1
ATOM 607 C C . ASP A 1 81 ? 4.359 -4.926 -12.641 1 85.88 81 ASP A C 1
ATOM 609 O O . ASP A 1 81 ? 3.289 -4.309 -12.625 1 85.88 81 ASP A O 1
ATOM 613 N N . GLY A 1 82 ? 5.215 -4.633 -13.57 1 75.12 82 GLY A N 1
ATOM 614 C CA . GLY A 1 82 ? 5.078 -3.555 -14.539 1 75.12 82 GLY A CA 1
ATOM 615 C C . GLY A 1 82 ? 4.801 -2.209 -13.891 1 75.12 82 GLY A C 1
ATOM 616 O O . GLY A 1 82 ? 4.223 -1.32 -14.523 1 75.12 82 GLY A O 1
ATOM 617 N N . GLY A 1 83 ? 5 -2.088 -12.562 1 73.75 83 GLY A N 1
ATOM 618 C CA . GLY A 1 83 ? 4.781 -0.839 -11.852 1 73.75 83 GLY A CA 1
ATOM 619 C C . GLY A 1 83 ? 3.43 -0.769 -11.164 1 73.75 83 GLY A C 1
ATOM 620 O O . GLY A 1 83 ? 3.021 0.293 -10.688 1 73.75 83 GLY A O 1
ATOM 621 N N . HIS A 1 84 ? 2.693 -1.887 -11.125 1 77.44 84 HIS A N 1
ATOM 622 C CA . HIS A 1 84 ? 1.336 -1.893 -10.594 1 77.44 84 HIS A CA 1
ATOM 623 C C . HIS A 1 84 ? 1.325 -2.254 -9.109 1 77.44 84 HIS A C 1
ATOM 625 O O . HIS A 1 84 ? 0.337 -2.01 -8.414 1 77.44 84 HIS A O 1
ATOM 631 N N . ILE A 1 85 ? 2.391 -3.031 -8.734 1 77.62 85 ILE A N 1
ATOM 632 C CA . ILE A 1 85 ? 2.467 -3.402 -7.328 1 77.62 85 ILE A CA 1
ATOM 633 C C . ILE A 1 85 ? 3.08 -2.258 -6.523 1 77.62 85 ILE A C 1
ATOM 635 O O . ILE A 1 85 ? 4.27 -1.961 -6.664 1 77.62 85 ILE A O 1
ATOM 639 N N . GLU A 1 86 ? 2.35 -1.525 -5.645 1 63.25 86 GLU A N 1
ATOM 640 C CA . GLU A 1 86 ? 2.871 -0.641 -4.605 1 63.25 86 GLU A CA 1
ATOM 641 C C . GLU A 1 86 ? 2.391 0.793 -4.812 1 63.25 86 GLU A C 1
ATOM 643 O O . GLU A 1 86 ? 3.203 1.705 -4.988 1 63.25 86 GLU A O 1
ATOM 648 N N . THR A 1 87 ? 0.894 0.896 -4.816 1 63.25 87 THR A N 1
ATOM 649 C CA . THR A 1 87 ? 0.741 2.26 -4.32 1 63.25 87 THR A CA 1
ATOM 650 C C . THR A 1 87 ? 0.859 2.301 -2.801 1 63.25 87 THR A C 1
ATOM 652 O O . THR A 1 87 ? 0.536 1.325 -2.121 1 63.25 87 THR A O 1
ATOM 655 N N . GLY A 1 88 ? 2.078 2.582 -2.23 1 67.06 88 GLY A N 1
ATOM 656 C CA . GLY A 1 88 ? 2.596 2.592 -0.872 1 67.06 88 GLY A CA 1
ATOM 657 C C . GLY A 1 88 ? 2.113 3.777 -0.059 1 67.06 88 GLY A C 1
ATOM 658 O O . GLY A 1 88 ? 2.783 4.203 0.885 1 67.06 88 GLY A O 1
ATOM 659 N N . GLU A 1 89 ? 0.893 4.285 -0.459 1 77.56 89 GLU A N 1
ATOM 660 C CA . GLU A 1 89 ? 0.489 5.52 0.207 1 77.56 89 GLU A CA 1
ATOM 661 C C . GLU A 1 89 ? 0.304 5.301 1.706 1 77.56 89 GLU A C 1
ATOM 663 O O . GLU A 1 89 ? 0.783 6.098 2.518 1 77.56 89 GLU A O 1
ATOM 668 N N . ARG A 1 90 ? -0.357 4.145 2.033 1 81.25 90 ARG A N 1
ATOM 669 C CA . ARG A 1 90 ? -0.646 3.873 3.436 1 81.25 90 ARG A CA 1
ATOM 670 C C . ARG A 1 90 ? 0.637 3.799 4.258 1 81.25 90 ARG A C 1
ATOM 672 O O . ARG A 1 90 ? 0.764 4.469 5.281 1 81.25 90 ARG A O 1
ATOM 679 N N . GLU A 1 91 ? 1.602 3.07 3.793 1 78.5 91 GLU A N 1
ATOM 680 C CA . GLU A 1 91 ? 2.848 2.893 4.531 1 78.5 91 GLU A CA 1
ATOM 681 C C . GLU A 1 91 ? 3.672 4.176 4.539 1 78.5 91 GLU A C 1
ATOM 683 O O . GLU A 1 91 ? 4.258 4.539 5.562 1 78.5 91 GLU A O 1
ATOM 688 N N . GLU A 1 92 ? 3.693 4.848 3.414 1 81.94 92 GLU A N 1
ATOM 689 C CA . GLU A 1 92 ? 4.438 6.102 3.33 1 81.94 92 GLU A CA 1
ATOM 690 C C . GLU A 1 92 ? 3.889 7.137 4.309 1 81.94 92 GLU A C 1
ATOM 692 O O . GLU A 1 92 ? 4.652 7.852 4.957 1 81.94 92 GLU A O 1
ATOM 697 N N . LEU A 1 93 ? 2.57 7.207 4.422 1 88.62 93 LEU A N 1
ATOM 698 C CA . LEU A 1 93 ? 1.951 8.156 5.344 1 88.62 93 LEU A CA 1
ATOM 699 C C . LEU A 1 93 ? 2.234 7.766 6.789 1 88.62 93 LEU A C 1
ATOM 701 O O . LEU A 1 93 ? 2.613 8.609 7.602 1 88.62 93 LEU A O 1
ATOM 705 N N . ALA A 1 94 ? 2.07 6.5 7.152 1 87.31 94 ALA A N 1
ATOM 706 C CA . ALA A 1 94 ? 2.352 6.039 8.508 1 87.31 94 ALA A CA 1
ATOM 707 C C . ALA A 1 94 ? 3.811 6.285 8.883 1 87.31 94 ALA A C 1
ATOM 709 O O . ALA A 1 94 ? 4.105 6.75 9.984 1 87.31 94 ALA A O 1
ATOM 710 N N . GLU A 1 95 ? 4.715 5.98 7.984 1 85.12 95 GLU A N 1
ATOM 711 C CA . GLU A 1 95 ? 6.141 6.203 8.203 1 85.12 95 GLU A CA 1
ATOM 712 C C . GLU A 1 95 ? 6.449 7.688 8.375 1 85.12 95 GLU A C 1
ATOM 714 O O . GLU A 1 95 ? 7.281 8.062 9.203 1 85.12 95 GLU A O 1
ATOM 719 N N . TYR A 1 96 ? 5.871 8.516 7.609 1 90.81 96 TYR A N 1
ATOM 720 C CA . TYR A 1 96 ? 6.109 9.953 7.707 1 90.81 96 TYR A CA 1
ATOM 721 C C . TYR A 1 96 ? 5.645 10.492 9.055 1 90.81 96 TYR A C 1
ATOM 723 O O . TYR A 1 96 ? 6.328 11.312 9.672 1 90.81 96 TYR A O 1
ATOM 731 N N . ILE A 1 97 ? 4.488 10.031 9.492 1 93.25 97 ILE A N 1
ATOM 732 C CA . ILE A 1 97 ? 3.955 10.453 10.789 1 93.25 97 ILE A CA 1
ATOM 733 C C . ILE A 1 97 ? 4.934 10.07 11.891 1 93.25 97 ILE A C 1
ATOM 735 O O . ILE A 1 97 ? 5.242 10.883 12.766 1 93.25 97 ILE A O 1
ATOM 739 N N . ASP A 1 98 ? 5.445 8.914 11.852 1 91.56 98 ASP A N 1
ATOM 740 C CA . ASP A 1 98 ? 6.469 8.445 12.789 1 91.56 98 ASP A CA 1
ATOM 741 C C . ASP A 1 98 ? 7.719 9.32 12.711 1 91.56 98 ASP A C 1
ATOM 743 O O . ASP A 1 98 ? 8.258 9.734 13.742 1 91.56 98 ASP A O 1
ATOM 747 N N . ALA A 1 99 ? 8.18 9.594 11.508 1 90.12 99 ALA A N 1
ATOM 748 C CA . ALA A 1 99 ? 9.43 10.32 11.281 1 90.12 99 ALA A CA 1
ATOM 749 C C . ALA A 1 99 ? 9.344 11.734 11.844 1 90.12 99 ALA A C 1
ATOM 751 O O . ALA A 1 99 ? 10.336 12.266 12.352 1 90.12 99 ALA A O 1
ATOM 752 N N . VAL A 1 100 ? 8.188 12.367 11.719 1 92.5 100 VAL A N 1
ATOM 753 C CA . VAL A 1 100 ? 8.008 13.711 12.266 1 92.5 100 VAL A CA 1
ATOM 754 C C . VAL A 1 100 ? 8.211 13.688 13.773 1 92.5 100 VAL A C 1
ATOM 756 O O . VAL A 1 100 ? 8.914 14.539 14.328 1 92.5 100 VAL A O 1
ATOM 759 N N . LEU A 1 101 ? 7.629 12.703 14.484 1 93.88 101 LEU A N 1
ATOM 760 C CA . LEU A 1 101 ? 7.805 12.57 15.922 1 93.88 101 LEU A CA 1
ATOM 761 C C . LEU A 1 101 ? 9.266 12.312 16.266 1 93.88 101 LEU A C 1
ATOM 763 O O . LEU A 1 101 ? 9.82 12.969 17.156 1 93.88 101 LEU A O 1
ATOM 767 N N . THR A 1 102 ? 9.875 11.344 15.539 1 92.06 102 THR A N 1
ATOM 768 C CA . THR A 1 102 ? 11.273 10.977 15.75 1 92.06 102 THR A CA 1
ATOM 769 C C . THR A 1 102 ? 12.18 12.18 15.539 1 92.06 102 THR A C 1
ATOM 771 O O . THR A 1 102 ? 13.117 12.406 16.312 1 92.06 102 THR A O 1
ATOM 774 N N . GLY A 1 103 ? 11.914 12.906 14.523 1 90.19 103 GLY A N 1
ATOM 775 C CA . GLY A 1 103 ? 12.68 14.102 14.234 1 90.19 103 GLY A CA 1
ATOM 776 C C . GLY A 1 103 ? 12.57 15.156 15.32 1 90.19 103 GLY A C 1
ATOM 777 O O . GLY A 1 103 ? 13.484 15.969 15.5 1 90.19 103 GLY A O 1
ATOM 778 N N . ALA A 1 104 ? 11.523 15.156 16.078 1 91.19 104 ALA A N 1
ATOM 779 C CA . ALA A 1 104 ? 11.297 16.094 17.156 1 91.19 104 ALA A CA 1
ATOM 780 C C . ALA A 1 104 ? 11.859 15.555 18.484 1 91.19 104 ALA A C 1
ATOM 782 O O . ALA A 1 104 ? 11.672 16.172 19.531 1 91.19 104 ALA A O 1
ATOM 783 N N . GLY A 1 105 ? 12.469 14.383 18.438 1 93 105 GLY A N 1
ATOM 784 C CA . GLY A 1 105 ? 13.141 13.844 19.625 1 93 105 GLY A CA 1
ATOM 785 C C . GLY A 1 105 ? 12.266 12.883 20.406 1 93 105 GLY A C 1
ATOM 786 O O . GLY A 1 105 ? 12.625 12.484 21.516 1 93 105 GLY A O 1
ATOM 787 N N . VAL A 1 106 ? 11.18 12.484 19.844 1 92.69 106 VAL A N 1
ATOM 788 C CA . VAL A 1 106 ? 10.273 11.562 20.516 1 92.69 106 VAL A CA 1
ATOM 789 C C . VAL A 1 106 ? 10.742 10.125 20.297 1 92.69 106 VAL A C 1
ATOM 791 O O . VAL A 1 106 ? 11.055 9.734 19.172 1 92.69 106 VAL A O 1
ATOM 794 N N . ASP A 1 107 ? 10.875 9.406 21.344 1 95.31 107 ASP A N 1
ATOM 795 C CA . ASP A 1 107 ? 11.102 7.965 21.234 1 95.31 107 ASP A CA 1
ATOM 796 C C . ASP A 1 107 ? 9.789 7.223 20.969 1 95.31 107 ASP A C 1
ATOM 798 O O . ASP A 1 107 ? 9.094 6.82 21.906 1 95.31 107 ASP A O 1
ATOM 802 N N . VAL A 1 108 ? 9.508 6.949 19.719 1 93.44 108 VAL A N 1
ATOM 803 C CA . VAL A 1 108 ? 8.227 6.406 19.297 1 93.44 108 VAL A CA 1
ATOM 804 C C . VAL A 1 108 ? 8.086 4.965 19.766 1 93.44 108 VAL A C 1
ATOM 806 O O . VAL A 1 108 ? 6.988 4.527 20.125 1 93.44 108 VAL A O 1
ATOM 809 N N . ALA A 1 109 ? 9.156 4.23 19.734 1 91.94 109 ALA A N 1
ATOM 810 C CA . ALA A 1 109 ? 9.117 2.861 20.25 1 91.94 109 ALA A CA 1
ATOM 811 C C . ALA A 1 109 ? 8.688 2.832 21.703 1 91.94 109 ALA A C 1
ATOM 813 O O . ALA A 1 109 ? 7.84 2.02 22.094 1 91.94 109 ALA A O 1
ATOM 814 N N . ALA A 1 110 ? 9.258 3.711 22.562 1 95.62 110 ALA A N 1
ATOM 815 C CA . ALA A 1 110 ? 8.875 3.805 23.969 1 95.62 110 ALA A CA 1
ATOM 816 C C . ALA A 1 110 ? 7.438 4.301 24.109 1 95.62 110 ALA A C 1
ATOM 818 O O . ALA A 1 110 ? 6.68 3.797 24.938 1 95.62 110 ALA A O 1
ATOM 819 N N . LEU A 1 111 ? 7.07 5.289 23.312 1 94.44 111 LEU A N 1
ATOM 820 C CA . LEU A 1 111 ? 5.727 5.852 23.344 1 94.44 111 LEU A CA 1
ATOM 821 C C . LEU A 1 111 ? 4.676 4.77 23.094 1 94.44 111 LEU A C 1
ATOM 823 O O . LEU A 1 111 ? 3.717 4.648 23.859 1 94.44 111 LEU A O 1
ATOM 827 N N . THR A 1 112 ? 4.855 3.953 22.062 1 93.81 112 THR A N 1
ATOM 828 C CA . THR A 1 112 ? 3.898 2.914 21.703 1 93.81 112 THR A CA 1
ATOM 829 C C . THR A 1 112 ? 3.943 1.768 22.703 1 93.81 112 THR A C 1
ATOM 831 O O . THR A 1 112 ? 2.902 1.225 23.094 1 93.81 112 THR A O 1
ATOM 834 N N . SER A 1 113 ? 5.145 1.471 23.234 1 94.06 113 SER A N 1
ATOM 835 C CA . SER A 1 113 ? 5.301 0.376 24.188 1 94.06 113 SER A CA 1
ATOM 836 C C . SER A 1 113 ? 4.559 0.665 25.484 1 94.06 113 SER A C 1
ATOM 838 O O . SER A 1 113 ? 4.023 -0.248 26.109 1 94.06 113 SER A O 1
ATOM 840 N N . ARG A 1 114 ? 4.48 1.826 25.906 1 95.25 114 ARG A N 1
ATOM 841 C CA . ARG A 1 114 ? 3.785 2.23 27.125 1 95.25 114 ARG A CA 1
ATOM 842 C C . ARG A 1 114 ? 2.287 1.971 27.016 1 95.25 114 ARG A C 1
ATOM 844 O O . ARG A 1 114 ? 1.577 1.963 28.016 1 95.25 114 ARG A O 1
ATOM 851 N N . ARG A 1 115 ? 1.859 1.733 25.812 1 93.38 115 ARG A N 1
ATOM 852 C CA . ARG A 1 115 ? 0.469 1.352 25.578 1 93.38 115 ARG A CA 1
ATOM 853 C C . ARG A 1 115 ? 0.368 -0.1 25.125 1 93.38 115 ARG A C 1
ATOM 855 O O . ARG A 1 115 ? -0.678 -0.53 24.641 1 93.38 115 ARG A O 1
ATOM 862 N N . GLY A 1 116 ? 1.448 -0.81 25.156 1 91.56 116 GLY A N 1
ATOM 863 C CA . GLY A 1 116 ? 1.464 -2.211 24.766 1 91.56 116 GLY A CA 1
ATOM 864 C C . GLY A 1 116 ? 1.417 -2.412 23.25 1 91.56 116 GLY A C 1
ATOM 865 O O . GLY A 1 116 ? 0.955 -3.451 22.781 1 91.56 116 GLY A O 1
ATOM 866 N N . LEU A 1 117 ? 1.874 -1.387 22.531 1 85.12 117 LEU A N 1
ATOM 867 C CA . LEU A 1 117 ? 1.823 -1.441 21.062 1 85.12 117 LEU A CA 1
ATOM 868 C C . LEU A 1 117 ? 3.227 -1.534 20.484 1 85.12 117 LEU A C 1
ATOM 870 O O . LEU A 1 117 ? 4.199 -1.104 21.109 1 85.12 117 LEU A O 1
ATOM 874 N N . HIS A 1 118 ? 3.297 -2.166 19.266 1 85.12 118 HIS A N 1
ATOM 875 C CA . HIS A 1 118 ? 4.516 -2.064 18.469 1 85.12 118 HIS A CA 1
ATOM 876 C C . HIS A 1 118 ? 4.621 -0.7 17.797 1 85.12 118 HIS A C 1
ATOM 878 O O . HIS A 1 118 ? 3.607 -0.064 17.516 1 85.12 118 HIS A O 1
ATOM 884 N N . ARG A 1 119 ? 5.84 -0.31 17.5 1 87.5 119 ARG A N 1
ATOM 885 C CA . ARG A 1 119 ? 6.117 0.977 16.859 1 87.5 119 ARG A CA 1
ATOM 886 C C . ARG A 1 119 ? 5.336 1.128 15.562 1 87.5 119 ARG A C 1
ATOM 888 O O . ARG A 1 119 ? 4.836 2.213 15.258 1 87.5 119 ARG A O 1
ATOM 895 N N . SER A 1 120 ? 5.117 -0.009 14.844 1 81.56 120 SER A N 1
ATOM 896 C CA . SER A 1 120 ? 4.457 0.018 13.547 1 81.56 120 SER A CA 1
ATOM 897 C C . SER A 1 120 ? 2.955 0.229 13.688 1 81.56 120 SER A C 1
ATOM 899 O O . SER A 1 120 ? 2.266 0.506 12.703 1 81.56 120 SER A O 1
ATOM 901 N N . GLU A 1 121 ? 2.443 0.219 14.906 1 85.31 121 GLU A N 1
ATOM 902 C CA . GLU A 1 121 ? 1.009 0.34 15.148 1 85.31 121 GLU A CA 1
ATOM 903 C C . GLU A 1 121 ? 0.637 1.762 15.562 1 85.31 121 GLU A C 1
ATOM 905 O O . GLU A 1 121 ? -0.504 2.023 15.953 1 85.31 121 GLU A O 1
ATOM 910 N N . LEU A 1 122 ? 1.506 2.738 15.422 1 91.25 122 LEU A N 1
ATOM 911 C CA . LEU A 1 122 ? 1.347 4.129 15.836 1 91.25 122 LEU A CA 1
ATOM 912 C C . LEU A 1 122 ? 0.047 4.711 15.289 1 91.25 122 LEU A C 1
ATOM 914 O O . LEU A 1 122 ? -0.646 5.457 15.984 1 91.25 122 LEU A O 1
ATOM 918 N N . THR A 1 123 ? -0.332 4.344 14.039 1 92.94 123 THR A N 1
ATOM 919 C CA . THR A 1 123 ? -1.435 5.016 13.367 1 92.94 123 THR A CA 1
ATOM 920 C C . THR A 1 123 ? -2.662 4.109 13.297 1 92.94 123 THR A C 1
ATOM 922 O O . THR A 1 123 ? -3.721 4.527 12.828 1 92.94 123 THR A O 1
ATOM 925 N N . ASP A 1 124 ? -2.643 2.943 13.859 1 86.69 124 ASP A N 1
ATOM 926 C CA . ASP A 1 124 ? -3.586 1.88 13.531 1 86.69 124 ASP A CA 1
ATOM 927 C C . ASP A 1 124 ? -4.953 2.145 14.164 1 86.69 124 ASP A C 1
ATOM 929 O O . ASP A 1 124 ? -5.988 1.87 13.555 1 86.69 124 ASP A O 1
ATOM 933 N N . THR A 1 125 ? -4.949 2.684 15.234 1 87.75 125 THR A N 1
ATOM 934 C CA . THR A 1 125 ? -6.141 2.752 16.078 1 87.75 125 THR A CA 1
ATOM 935 C C . THR A 1 125 ? -7.254 3.52 15.367 1 87.75 125 THR A C 1
ATOM 937 O O . THR A 1 125 ? -8.422 3.115 15.414 1 87.75 125 THR A O 1
ATOM 940 N N . TRP A 1 126 ? -6.945 4.516 14.648 1 90.19 126 TRP A N 1
ATOM 941 C CA . TRP A 1 126 ? -7.977 5.406 14.125 1 90.19 126 TRP A CA 1
ATOM 942 C C . TRP A 1 126 ? -8.039 5.324 12.602 1 90.19 126 TRP A C 1
ATOM 944 O O . TRP A 1 126 ? -8.93 5.902 11.977 1 90.19 126 TRP A O 1
ATOM 954 N N . ARG A 1 127 ? -7.133 4.645 12.094 1 87.19 127 ARG A N 1
ATOM 955 C CA . ARG A 1 127 ? -6.941 4.664 10.641 1 87.19 127 ARG A CA 1
ATOM 956 C C . ARG A 1 127 ? -8.102 3.979 9.93 1 87.19 127 ARG A C 1
ATOM 958 O O . ARG A 1 127 ? -8.5 2.873 10.297 1 87.19 127 ARG A O 1
ATOM 965 N N . GLU A 1 128 ? -8.656 4.645 8.844 1 80.62 128 GLU A N 1
ATOM 966 C CA . GLU A 1 128 ? -9.703 4.074 8 1 80.62 128 GLU A CA 1
ATOM 967 C C . GLU A 1 128 ? -9.164 3.725 6.617 1 80.62 128 GLU A C 1
ATOM 969 O O . GLU A 1 128 ? -9.914 3.271 5.75 1 80.62 128 GLU A O 1
ATOM 974 N N . TRP A 1 129 ? -7.945 4.047 6.453 1 76.56 129 TRP A N 1
ATOM 975 C CA . TRP A 1 129 ? -7.234 3.715 5.223 1 76.56 129 TRP A CA 1
ATOM 976 C C . TRP A 1 129 ? -6.211 2.609 5.469 1 76.56 129 TRP A C 1
ATOM 978 O O . TRP A 1 129 ? -5.816 2.359 6.609 1 76.56 129 TRP A O 1
ATOM 988 N N . MET B 1 1 ? 14.172 17.219 7.52 1 59.38 1 MET B N 1
ATOM 989 C CA . MET B 1 1 ? 12.938 16.438 7.648 1 59.38 1 MET B CA 1
ATOM 990 C C . MET B 1 1 ? 12.664 15.633 6.387 1 59.38 1 MET B C 1
ATOM 992 O O . MET B 1 1 ? 13.086 16.016 5.293 1 59.38 1 MET B O 1
ATOM 996 N N . SER B 1 2 ? 12.32 14.344 6.547 1 71.31 2 SER B N 1
ATOM 997 C CA . SER B 1 2 ? 12.031 13.5 5.391 1 71.31 2 SER B CA 1
ATOM 998 C C . SER B 1 2 ? 11.023 14.172 4.457 1 71.31 2 SER B C 1
ATOM 1000 O O . SER B 1 2 ? 10.195 14.969 4.898 1 71.31 2 SER B O 1
ATOM 1002 N N . GLU B 1 3 ? 11.234 14.117 3.178 1 86.12 3 GLU B N 1
ATOM 1003 C CA . GLU B 1 3 ? 10.305 14.633 2.178 1 86.12 3 GLU B CA 1
ATOM 1004 C C . GLU B 1 3 ? 8.898 14.094 2.41 1 86.12 3 GLU B C 1
ATOM 1006 O O . GLU B 1 3 ? 8.719 12.898 2.67 1 86.12 3 GLU B O 1
ATOM 1011 N N . ARG B 1 4 ? 7.906 15.086 2.43 1 91.25 4 ARG B N 1
ATOM 1012 C CA . ARG B 1 4 ? 6.52 14.648 2.562 1 91.25 4 ARG B CA 1
ATOM 1013 C C . ARG B 1 4 ? 6.133 13.695 1.439 1 91.25 4 ARG B C 1
ATOM 1015 O O . ARG B 1 4 ? 6.508 13.898 0.284 1 91.25 4 ARG B O 1
ATOM 1022 N N . PRO B 1 5 ? 5.344 12.641 1.771 1 89.38 5 PRO B N 1
ATOM 1023 C CA . PRO B 1 5 ? 4.863 11.742 0.721 1 89.38 5 PRO B CA 1
ATOM 1024 C C . PRO B 1 5 ? 4.117 12.469 -0.392 1 89.38 5 PRO B C 1
ATOM 1026 O O . PRO B 1 5 ? 4.27 12.133 -1.568 1 89.38 5 PRO B O 1
ATOM 1029 N N . SER B 1 6 ? 3.334 13.5 -0.046 1 91.62 6 SER B N 1
ATOM 1030 C CA . SER B 1 6 ? 2.576 14.258 -1.039 1 91.62 6 SER B CA 1
ATOM 1031 C C . SER B 1 6 ? 3.496 14.875 -2.086 1 91.62 6 SER B C 1
ATOM 1033 O O . SER B 1 6 ? 3.146 14.938 -3.268 1 91.62 6 SER B O 1
ATOM 1035 N N . THR B 1 7 ? 4.688 15.305 -1.677 1 91.06 7 THR B N 1
ATOM 1036 C CA . THR B 1 7 ? 5.664 15.883 -2.592 1 91.06 7 THR B CA 1
ATOM 1037 C C . THR B 1 7 ? 6.168 14.836 -3.578 1 91.06 7 THR B C 1
ATOM 1039 O O . THR B 1 7 ? 6.281 15.109 -4.777 1 91.06 7 THR B O 1
ATOM 1042 N N . ARG B 1 8 ? 6.473 13.703 -3.057 1 85.31 8 ARG B N 1
ATOM 1043 C CA . ARG B 1 8 ? 6.941 12.617 -3.91 1 85.31 8 ARG B CA 1
ATOM 1044 C C . ARG B 1 8 ? 5.871 12.211 -4.918 1 85.31 8 ARG B C 1
ATOM 1046 O O . ARG B 1 8 ? 6.18 11.938 -6.082 1 85.31 8 ARG B O 1
ATOM 1053 N N . TRP B 1 9 ? 4.672 12.125 -4.445 1 88.38 9 TRP B N 1
ATOM 1054 C CA . TRP B 1 9 ? 3.568 11.758 -5.324 1 88.38 9 TRP B CA 1
ATOM 1055 C C . TRP B 1 9 ? 3.398 12.781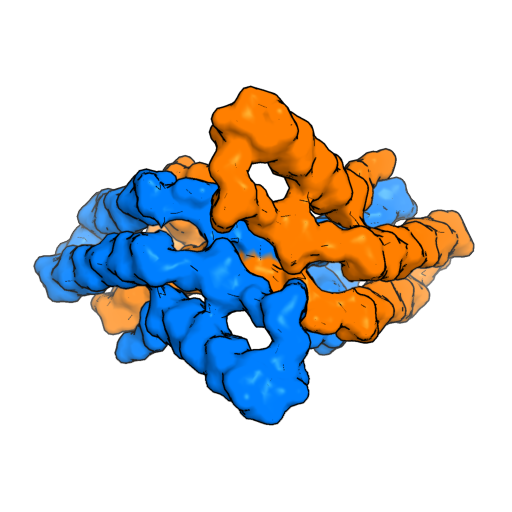 -6.445 1 88.38 9 TRP B C 1
ATOM 1057 O O . TRP B 1 9 ? 3.238 12.414 -7.609 1 88.38 9 TRP B O 1
ATOM 1067 N N . ARG B 1 10 ? 3.486 14.078 -6.121 1 90.88 10 ARG B N 1
ATOM 1068 C CA . ARG B 1 10 ? 3.373 15.141 -7.117 1 90.88 10 ARG B CA 1
ATOM 1069 C C . ARG B 1 10 ? 4.5 15.055 -8.141 1 90.88 10 ARG B C 1
ATOM 1071 O O . ARG B 1 10 ? 4.285 15.281 -9.328 1 90.88 10 ARG B O 1
ATOM 1078 N N . ARG B 1 11 ? 5.625 14.773 -7.613 1 90.56 11 ARG B N 1
ATOM 1079 C CA . ARG B 1 11 ? 6.766 14.625 -8.516 1 90.56 11 ARG B CA 1
ATOM 1080 C C . ARG B 1 11 ? 6.539 13.477 -9.492 1 90.56 11 ARG B C 1
ATOM 1082 O O . ARG B 1 11 ? 6.84 13.594 -10.68 1 90.56 11 ARG B O 1
ATOM 1089 N N . LYS B 1 12 ? 5.996 12.336 -8.992 1 84.25 12 LY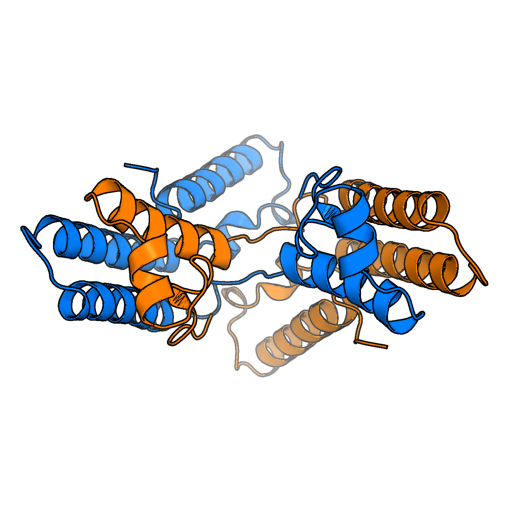S B N 1
ATOM 1090 C CA . LYS B 1 12 ? 5.719 11.195 -9.859 1 84.25 12 LYS B CA 1
ATOM 1091 C C . LYS B 1 12 ? 4.691 11.555 -10.922 1 84.25 12 LYS B C 1
ATOM 1093 O O . LYS B 1 12 ? 4.793 11.102 -12.07 1 84.25 12 LYS B O 1
ATOM 1098 N N . VAL B 1 13 ? 3.732 12.375 -10.578 1 88.75 13 VAL B N 1
ATOM 1099 C CA . VAL B 1 13 ? 2.732 12.836 -11.539 1 88.75 13 VAL B CA 1
ATOM 1100 C C . VAL B 1 13 ? 3.402 13.68 -12.617 1 88.75 13 VAL B C 1
ATOM 1102 O O . VAL B 1 13 ? 3.178 13.469 -13.812 1 88.75 13 VAL B O 1
ATOM 1105 N N . THR B 1 14 ? 4.23 14.609 -12.195 1 93.44 14 THR B N 1
ATOM 1106 C CA . THR B 1 14 ? 4.918 15.5 -13.117 1 93.44 14 THR B CA 1
ATOM 1107 C C . THR B 1 14 ? 5.848 14.711 -14.039 1 93.44 14 THR B C 1
ATOM 1109 O O . THR B 1 14 ? 5.891 14.961 -15.242 1 93.44 14 THR B O 1
ATOM 1112 N N . GLU B 1 15 ? 6.609 13.805 -13.391 1 89.19 15 GLU B N 1
ATOM 1113 C CA . GLU B 1 15 ? 7.539 12.977 -14.156 1 89.19 15 GLU B CA 1
ATOM 1114 C C . GLU B 1 15 ? 6.805 12.156 -15.211 1 89.19 15 GLU B C 1
ATOM 1116 O O . GLU B 1 15 ? 7.281 12.031 -16.344 1 89.19 15 GLU B O 1
ATOM 1121 N N . GLN B 1 16 ? 5.672 11.641 -14.797 1 87.62 16 GLN B N 1
ATOM 1122 C CA . GLN B 1 16 ? 4.918 10.828 -15.75 1 87.62 16 GLN B CA 1
ATOM 1123 C C . GLN B 1 16 ? 4.32 11.695 -16.859 1 87.62 16 GLN B C 1
ATOM 1125 O O . GLN B 1 16 ? 4.297 11.289 -18.016 1 87.62 16 GLN B O 1
ATOM 1130 N N . ALA B 1 17 ? 3.865 12.883 -16.578 1 91.88 17 ALA B N 1
ATOM 1131 C CA . ALA B 1 17 ? 3.363 13.805 -17.594 1 91.88 17 ALA B CA 1
ATOM 1132 C C . ALA B 1 17 ? 4.457 14.172 -18.594 1 91.88 17 ALA B C 1
ATOM 1134 O O . ALA B 1 17 ? 4.199 14.242 -19.797 1 91.88 17 ALA B O 1
ATOM 1135 N N . ALA B 1 18 ? 5.598 14.367 -18.094 1 93.5 18 ALA B N 1
ATOM 1136 C CA . ALA B 1 18 ? 6.734 14.688 -18.953 1 93.5 18 ALA B CA 1
ATOM 1137 C C . ALA B 1 18 ? 7.078 13.508 -19.859 1 93.5 18 ALA B C 1
ATOM 1139 O O . ALA B 1 18 ? 7.43 13.695 -21.016 1 93.5 18 ALA B O 1
ATOM 1140 N N . ALA B 1 19 ? 6.992 12.336 -19.266 1 90.12 19 ALA B N 1
ATOM 1141 C CA . ALA B 1 19 ? 7.301 11.133 -20.031 1 90.12 19 ALA B CA 1
ATOM 1142 C C . ALA B 1 19 ? 6.293 10.93 -21.156 1 90.12 19 ALA B C 1
ATOM 1144 O O . ALA B 1 19 ? 6.66 10.516 -22.266 1 90.12 19 ALA B O 1
ATOM 1145 N N . VAL B 1 20 ? 5.012 11.273 -20.938 1 90.88 20 VAL B N 1
ATOM 1146 C CA . VAL B 1 20 ? 3.973 11.203 -21.953 1 90.88 20 VAL B CA 1
ATOM 1147 C C . VAL B 1 20 ? 4.254 12.234 -23.047 1 90.88 20 VAL B C 1
ATOM 1149 O O . VAL B 1 20 ? 4.184 11.914 -24.234 1 90.88 20 VAL B O 1
ATOM 1152 N N . ALA B 1 21 ? 4.605 13.383 -22.688 1 94 21 ALA B N 1
ATOM 1153 C CA . ALA B 1 21 ? 4.914 14.453 -23.641 1 94 21 ALA B CA 1
ATOM 1154 C C . ALA B 1 21 ? 6.125 14.094 -24.5 1 94 21 ALA B C 1
ATOM 1156 O O . ALA B 1 21 ? 6.188 14.445 -25.672 1 94 21 ALA B O 1
ATOM 1157 N N . ALA B 1 22 ? 7.016 13.336 -23.938 1 94.81 22 ALA B N 1
ATOM 1158 C CA . ALA B 1 22 ? 8.242 12.938 -24.625 1 94.81 22 ALA B CA 1
ATOM 1159 C C . ALA B 1 22 ? 8.023 11.672 -25.453 1 94.81 22 ALA B C 1
ATOM 1161 O O . ALA B 1 22 ? 8.906 11.25 -26.203 1 94.81 22 ALA B O 1
ATOM 1162 N N . GLY B 1 23 ? 6.863 11.07 -25.234 1 92.12 23 GLY B N 1
ATOM 1163 C CA . GLY B 1 23 ? 6.52 9.875 -26 1 92.12 23 GLY B CA 1
ATOM 1164 C C . GLY B 1 23 ? 7.137 8.617 -25.422 1 92.12 23 GLY B C 1
ATOM 1165 O O . GLY B 1 23 ? 7.156 7.574 -26.094 1 92.12 23 GLY B O 1
ATOM 1166 N N . THR B 1 24 ? 7.66 8.68 -24.125 1 91.12 24 THR B N 1
ATOM 1167 C CA . THR B 1 24 ? 8.312 7.516 -23.531 1 91.12 24 THR B CA 1
ATOM 1168 C C . THR B 1 24 ? 7.316 6.676 -22.734 1 91.12 24 THR B C 1
ATOM 1170 O O . THR B 1 24 ? 7.609 5.535 -22.375 1 91.12 24 THR B O 1
ATOM 1173 N N . VAL B 1 25 ? 6.219 7.289 -22.422 1 81.5 25 VAL B N 1
ATOM 1174 C CA . VAL B 1 25 ? 5.117 6.59 -21.766 1 81.5 25 VAL B CA 1
ATOM 1175 C C . VAL B 1 25 ? 3.822 6.832 -22.531 1 81.5 25 VAL B C 1
ATOM 1177 O O . VAL B 1 25 ? 3.545 7.961 -22.953 1 81.5 25 VAL B O 1
ATOM 1180 N N . LYS B 1 26 ? 3.18 5.789 -22.781 1 84.75 26 LYS B N 1
ATOM 1181 C CA . LYS B 1 26 ? 1.896 5.934 -23.469 1 84.75 26 LYS B CA 1
ATOM 1182 C C . LYS B 1 26 ? 0.868 6.602 -22.547 1 84.75 26 LYS B C 1
ATOM 1184 O O . LYS B 1 26 ? 0.931 6.465 -21.328 1 84.75 26 LYS B O 1
ATOM 1189 N N . HIS B 1 27 ? -0.067 7.266 -23.094 1 79.56 27 HIS B N 1
ATOM 1190 C CA . HIS B 1 27 ? -1.086 8.016 -22.375 1 79.56 27 HIS B CA 1
ATOM 1191 C C . HIS B 1 27 ? -1.908 7.094 -21.469 1 79.56 27 HIS B C 1
ATOM 1193 O O . HIS B 1 27 ? -2.193 7.434 -20.328 1 79.56 27 HIS B O 1
ATOM 1199 N N . ASP B 1 28 ? -2.174 5.926 -21.906 1 72.25 28 ASP B N 1
ATOM 1200 C CA . ASP B 1 28 ? -3.037 5.012 -21.172 1 72.25 28 ASP B CA 1
ATOM 1201 C C . ASP B 1 28 ? -2.271 4.328 -20.047 1 72.25 28 ASP B C 1
ATOM 1203 O O . ASP B 1 28 ? -2.875 3.723 -19.156 1 72.25 28 ASP B O 1
ATOM 1207 N N . GLU B 1 29 ? -0.93 4.613 -20.047 1 71.25 29 GLU B N 1
ATOM 1208 C CA . GLU B 1 29 ? -0.097 4.047 -18.984 1 71.25 29 GLU B CA 1
ATOM 1209 C C . GLU B 1 29 ? 0.204 5.082 -17.906 1 71.25 29 GLU B C 1
ATOM 1211 O O . GLU B 1 29 ? 0.659 4.734 -16.812 1 71.25 29 GLU B O 1
ATOM 1216 N N . ALA B 1 30 ? -0.054 6.281 -18.281 1 77.75 30 ALA B N 1
ATOM 1217 C CA . ALA B 1 30 ? 0.21 7.379 -17.359 1 77.75 30 ALA B CA 1
ATOM 1218 C C . ALA B 1 30 ? -0.898 7.492 -16.312 1 77.75 30 ALA B C 1
ATOM 1220 O O . ALA B 1 30 ? -1.831 8.281 -16.469 1 77.75 30 ALA B O 1
ATOM 1221 N N . THR B 1 31 ? -0.689 6.75 -15.102 1 78.88 31 THR B N 1
ATOM 1222 C CA . THR B 1 31 ? -1.789 6.641 -14.148 1 78.88 31 THR B CA 1
ATOM 1223 C C . THR B 1 31 ? -1.528 7.512 -12.922 1 78.88 31 THR B C 1
ATOM 1225 O O . THR B 1 31 ? -2.393 7.641 -12.055 1 78.88 31 THR B O 1
ATOM 1228 N N . ALA B 1 32 ? -0.376 8.102 -12.914 1 82.12 32 ALA B N 1
ATOM 1229 C CA . ALA B 1 32 ? 0.006 8.82 -11.703 1 82.12 32 ALA B CA 1
ATOM 1230 C C . ALA B 1 32 ? -1.023 9.891 -11.352 1 82.12 32 ALA B C 1
ATOM 1232 O O . ALA B 1 32 ? -1.43 10.016 -10.195 1 82.12 32 ALA B O 1
ATOM 1233 N N . ALA B 1 33 ? -1.45 10.602 -12.375 1 84.06 33 ALA B N 1
ATOM 1234 C CA . ALA B 1 33 ? -2.396 11.688 -12.133 1 84.06 33 ALA B CA 1
ATOM 1235 C C . ALA B 1 33 ? -3.736 11.148 -11.641 1 84.06 33 ALA B C 1
ATOM 1237 O O . ALA B 1 33 ? -4.469 11.844 -10.93 1 84.06 33 ALA B O 1
ATOM 1238 N N . LEU B 1 34 ? -4.02 9.961 -11.977 1 79 34 LEU B N 1
ATOM 1239 C CA . LEU B 1 34 ? -5.246 9.328 -11.508 1 79 34 LEU B CA 1
ATOM 1240 C C . LEU B 1 34 ? -5.086 8.844 -10.062 1 79 34 LEU B C 1
ATOM 1242 O O . LEU B 1 34 ? -6.023 8.93 -9.273 1 79 34 LEU B O 1
ATOM 1246 N N . LEU B 1 35 ? -3.936 8.352 -9.75 1 80.19 35 LEU B N 1
ATOM 1247 C CA . LEU B 1 35 ? -3.65 7.844 -8.414 1 80.19 35 LEU B CA 1
ATOM 1248 C C . LEU B 1 35 ? -3.508 8.984 -7.414 1 80.19 35 LEU B C 1
ATOM 1250 O O . LEU B 1 35 ? -3.955 8.875 -6.273 1 80.19 35 LEU B O 1
ATOM 1254 N N . TRP B 1 36 ? -2.871 10.008 -7.961 1 85.75 36 TRP B N 1
ATOM 1255 C CA . TRP B 1 36 ? -2.576 11.148 -7.09 1 85.75 36 TRP B CA 1
ATOM 1256 C C . TRP B 1 36 ? -3.066 12.445 -7.711 1 85.75 36 TRP B C 1
ATOM 1258 O O . TRP B 1 36 ? -2.266 13.32 -8.047 1 85.75 36 TRP B O 1
ATOM 1268 N N . PRO B 1 37 ? -4.402 12.641 -7.758 1 86.94 37 PRO B N 1
ATOM 1269 C CA . PRO B 1 37 ? -4.91 13.922 -8.25 1 86.94 37 PRO B CA 1
ATOM 1270 C C . PRO B 1 37 ? -4.465 15.102 -7.395 1 86.94 37 PRO B C 1
ATOM 1272 O O . PRO B 1 37 ? -4.238 14.945 -6.191 1 86.94 37 PRO B O 1
ATOM 1275 N N . ALA B 1 38 ? -4.43 16.297 -8.055 1 90.31 38 ALA B N 1
ATOM 1276 C CA . ALA B 1 38 ? -3.889 17.484 -7.402 1 90.31 38 ALA B CA 1
ATOM 1277 C C . ALA B 1 38 ? -4.66 17.812 -6.129 1 90.31 38 ALA B C 1
ATOM 1279 O O . ALA B 1 38 ? -4.062 18.125 -5.098 1 90.31 38 ALA B O 1
ATOM 1280 N N . GLY B 1 39 ? -6 17.719 -6.219 1 90.81 39 GLY B N 1
ATOM 1281 C CA . GLY B 1 39 ? -6.809 18.016 -5.043 1 90.81 39 GLY B CA 1
ATOM 1282 C C . GLY B 1 39 ? -6.492 17.125 -3.863 1 90.81 39 GLY B C 1
ATOM 1283 O O . GLY B 1 39 ? -6.418 17.578 -2.725 1 90.81 39 GLY B O 1
ATOM 1284 N N . PHE B 1 40 ? -6.223 15.82 -4.09 1 90 40 PHE B N 1
ATOM 1285 C CA . PHE B 1 40 ? -5.883 14.852 -3.053 1 90 40 PHE B CA 1
ATOM 1286 C C . PHE B 1 40 ? -4.508 15.148 -2.463 1 90 40 PHE B C 1
ATOM 1288 O O . PHE B 1 40 ? -4.359 15.242 -1.244 1 90 40 PHE B O 1
ATOM 1295 N N . THR B 1 41 ? -3.547 15.344 -3.316 1 92.62 41 THR B N 1
ATOM 1296 C CA . THR B 1 41 ? -2.191 15.555 -2.82 1 92.62 41 THR B CA 1
ATOM 1297 C C . THR B 1 41 ? -2.086 16.891 -2.082 1 92.62 41 THR B C 1
ATOM 1299 O O . THR B 1 41 ? -1.354 17 -1.097 1 92.62 41 THR B O 1
ATOM 1302 N N . ASP B 1 42 ? -2.822 17.891 -2.559 1 93.56 42 ASP B N 1
ATOM 1303 C CA . ASP B 1 42 ? -2.859 19.172 -1.854 1 93.56 42 ASP B CA 1
ATOM 1304 C C . ASP B 1 42 ? -3.439 19 -0.452 1 93.56 42 ASP B C 1
ATOM 1306 O O . ASP B 1 42 ? -2.916 19.578 0.511 1 93.56 42 ASP B O 1
ATOM 1310 N N . ALA B 1 43 ? -4.531 18.281 -0.408 1 94.06 43 ALA B N 1
ATOM 1311 C CA . ALA B 1 43 ? -5.195 18.078 0.877 1 94.06 43 ALA B CA 1
ATOM 1312 C C . ALA B 1 43 ? -4.297 17.312 1.841 1 94.06 43 ALA B C 1
ATOM 1314 O O . ALA B 1 43 ? -4.188 17.672 3.016 1 94.06 43 ALA B O 1
ATOM 1315 N N . VAL B 1 44 ? -3.686 16.25 1.357 1 93.31 44 VAL B N 1
ATOM 1316 C CA . VAL B 1 44 ? -2.758 15.492 2.189 1 93.31 44 VAL B CA 1
ATOM 1317 C C . VAL B 1 44 ? -1.626 16.406 2.666 1 93.31 44 VAL B C 1
ATOM 1319 O O . VAL B 1 44 ? -1.247 16.375 3.838 1 93.31 44 VAL B O 1
ATOM 1322 N N . ASP B 1 45 ? -1.075 17.203 1.76 1 94.44 45 ASP B N 1
ATOM 1323 C CA . ASP B 1 45 ? 0.022 18.109 2.098 1 94.44 45 ASP B CA 1
ATOM 1324 C C . ASP B 1 45 ? -0.374 19.047 3.232 1 94.44 45 ASP B C 1
ATOM 1326 O O . ASP B 1 45 ? 0.403 19.266 4.164 1 94.44 45 ASP B O 1
ATOM 1330 N N . ALA B 1 46 ? -1.527 19.594 3.121 1 95.5 46 ALA B N 1
ATOM 1331 C CA . ALA B 1 46 ? -2.018 20.516 4.145 1 95.5 46 ALA B CA 1
ATOM 1332 C C . ALA B 1 46 ? -2.143 19.812 5.496 1 95.5 46 ALA B C 1
ATOM 1334 O O . ALA B 1 46 ? -1.808 20.391 6.535 1 95.5 46 ALA B O 1
ATOM 1335 N N . VAL B 1 47 ? -2.67 18.609 5.477 1 96.19 47 VAL B N 1
ATOM 1336 C CA . VAL B 1 47 ? -2.826 17.844 6.707 1 96.19 47 VAL B CA 1
ATOM 1337 C C . VAL B 1 47 ? -1.459 17.578 7.332 1 96.19 47 VAL B C 1
ATOM 1339 O O . VAL B 1 47 ? -1.273 17.781 8.539 1 96.19 47 VAL B O 1
ATOM 1342 N N . LEU B 1 48 ? -0.499 17.188 6.551 1 95.31 48 LEU B N 1
ATOM 1343 C CA . LEU B 1 48 ? 0.824 16.859 7.07 1 95.31 48 LEU B CA 1
ATOM 1344 C C . LEU B 1 48 ? 1.546 18.125 7.543 1 95.31 48 LEU B C 1
ATOM 1346 O O . LEU B 1 48 ? 2.289 18.078 8.523 1 95.31 48 LEU B O 1
ATOM 1350 N N . ASP B 1 49 ? 1.342 19.219 6.812 1 93.94 49 ASP B N 1
ATOM 1351 C CA . ASP B 1 49 ? 1.899 20.5 7.238 1 93.94 49 ASP B CA 1
ATOM 1352 C C . ASP B 1 49 ? 1.389 20.891 8.625 1 93.94 49 ASP B C 1
ATOM 1354 O O . ASP B 1 49 ? 2.166 21.312 9.484 1 93.94 49 ASP B O 1
ATOM 1358 N N . ALA B 1 50 ? 0.091 20.766 8.812 1 95.56 50 ALA B N 1
ATOM 1359 C CA . ALA B 1 50 ? -0.513 21.094 10.102 1 95.56 50 ALA B CA 1
ATOM 1360 C C . ALA B 1 50 ? 0.049 20.203 11.211 1 95.56 50 ALA B C 1
ATOM 1362 O O . ALA B 1 50 ? 0.317 20.672 12.32 1 95.56 50 ALA B O 1
ATOM 1363 N N . TYR B 1 51 ? 0.219 18.938 10.836 1 95.31 51 TYR B N 1
ATOM 1364 C CA . TYR B 1 51 ? 0.784 17.984 11.781 1 95.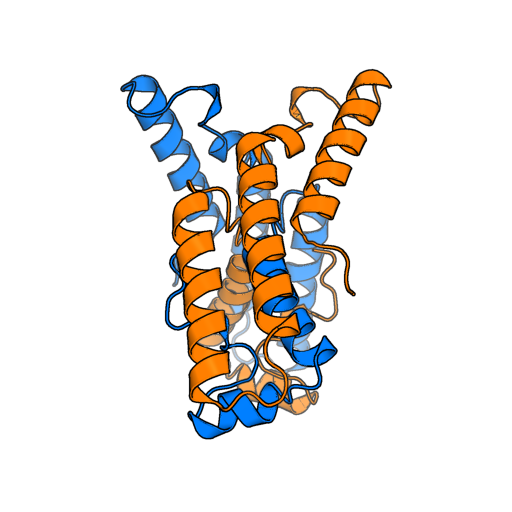31 51 TYR B CA 1
ATOM 1365 C C . TYR B 1 51 ? 2.207 18.375 12.164 1 95.31 51 TYR B C 1
ATOM 1367 O O . TYR B 1 51 ? 2.561 18.375 13.344 1 95.31 51 TYR B O 1
ATOM 1375 N N . GLU B 1 52 ? 3.018 18.734 11.258 1 94.88 52 GLU B N 1
ATOM 1376 C CA . GLU B 1 52 ? 4.391 19.156 11.508 1 94.88 52 GLU B CA 1
ATOM 1377 C C . GLU B 1 52 ? 4.422 20.359 12.445 1 94.88 52 GLU B C 1
ATOM 1379 O O . GLU B 1 52 ? 5.223 20.406 13.383 1 94.88 52 GLU B O 1
ATOM 1384 N N . ARG B 1 53 ? 3.629 21.281 12.133 1 94.31 53 ARG B N 1
ATOM 1385 C CA . ARG B 1 53 ? 3.582 22.484 12.938 1 94.31 53 ARG B CA 1
ATOM 1386 C C . ARG B 1 53 ? 3.137 22.188 14.367 1 94.31 53 ARG B C 1
ATOM 1388 O O . ARG B 1 53 ? 3.666 22.75 15.32 1 94.31 53 ARG B O 1
ATOM 1395 N N . GLU B 1 54 ? 2.133 21.312 14.438 1 93.94 54 GLU B N 1
ATOM 1396 C CA . GLU B 1 54 ? 1.656 20.953 15.766 1 93.94 54 GLU B CA 1
ATOM 1397 C C . GLU B 1 54 ? 2.77 20.312 16.594 1 93.94 54 GLU B C 1
ATOM 1399 O O . GLU B 1 54 ? 3.002 20.719 17.75 1 93.94 54 GLU B O 1
ATOM 1404 N N . ILE B 1 55 ? 3.479 19.359 16.062 1 93.62 55 ILE B N 1
ATOM 1405 C CA . ILE B 1 55 ? 4.535 18.656 16.781 1 93.62 55 ILE B CA 1
ATOM 1406 C C . ILE B 1 55 ? 5.66 19.641 17.125 1 93.62 55 ILE B C 1
ATOM 1408 O O . ILE B 1 55 ? 6.199 19.594 18.234 1 93.62 55 ILE B O 1
ATOM 1412 N N . ALA B 1 56 ? 6.035 20.5 16.203 1 92 56 ALA B N 1
ATOM 1413 C CA . ALA B 1 56 ? 7.086 21.484 16.438 1 92 56 ALA B CA 1
ATOM 1414 C C . ALA B 1 56 ? 6.715 22.438 17.562 1 92 56 ALA B C 1
ATOM 1416 O O . ALA B 1 56 ? 7.59 22.953 18.266 1 92 56 ALA B O 1
ATOM 1417 N N . GLY B 1 57 ? 5.441 22.562 17.734 1 92.94 57 GLY B N 1
ATOM 1418 C CA . GLY B 1 57 ? 4.957 23.5 18.734 1 92.94 57 GLY B CA 1
ATOM 1419 C C . GLY B 1 57 ? 4.82 22.891 20.109 1 92.94 57 GLY B C 1
ATOM 1420 O O . GLY B 1 57 ? 4.492 23.578 21.078 1 92.94 57 GLY B O 1
ATOM 1421 N N . LEU B 1 58 ? 5.152 21.578 20.203 1 89.81 58 LEU B N 1
ATOM 1422 C CA . LEU B 1 58 ? 5.059 20.891 21.484 1 89.81 58 LEU B CA 1
ATOM 1423 C C . LEU B 1 58 ? 6.426 20.812 22.156 1 89.81 58 LEU B C 1
ATOM 1425 O O . LEU B 1 58 ? 7.199 19.891 21.891 1 89.81 58 LEU B O 1
ATOM 1429 N N . PRO B 1 59 ? 6.816 21.75 22.969 1 82.19 59 PRO B N 1
ATOM 1430 C CA . PRO B 1 59 ? 8.172 21.766 23.516 1 82.19 59 PRO B CA 1
ATOM 1431 C C . PRO B 1 59 ? 8.469 20.562 24.406 1 82.19 59 PRO B C 1
ATOM 1433 O O . PRO B 1 59 ? 9.531 19.938 24.281 1 82.19 59 PRO B O 1
ATOM 1436 N N . THR B 1 60 ? 7.73 20.203 25.438 1 84.44 60 THR B N 1
ATOM 1437 C CA . THR B 1 60 ? 7.914 19.047 26.312 1 84.44 60 THR B CA 1
ATOM 1438 C C . THR B 1 60 ? 6.609 18.266 26.453 1 84.44 60 THR B C 1
ATOM 1440 O O . THR B 1 60 ? 6.012 18.234 27.531 1 84.44 60 THR B O 1
ATOM 1443 N N . PRO B 1 61 ? 6.254 17.719 25.281 1 88 61 PRO B N 1
ATOM 1444 C CA . PRO B 1 61 ? 4.922 17.109 25.328 1 88 61 PRO B CA 1
ATOM 1445 C C . PRO B 1 61 ? 4.906 15.789 26.094 1 88 61 PRO B C 1
ATOM 1447 O O . PRO B 1 61 ? 5.879 15.031 26.047 1 88 61 PRO B O 1
ATOM 1450 N N . GLY B 1 62 ? 3.818 15.641 26.922 1 91.56 62 GLY B N 1
ATOM 1451 C CA . GLY B 1 62 ? 3.553 14.328 27.484 1 91.56 62 GLY B CA 1
ATOM 1452 C C . GLY B 1 62 ? 2.953 13.359 26.484 1 91.56 62 GLY B C 1
ATOM 1453 O O . GLY B 1 62 ? 2.682 13.727 25.344 1 91.56 62 GLY B O 1
ATOM 1454 N N . ASP B 1 63 ? 2.85 12.109 26.938 1 93.75 63 ASP B N 1
ATOM 1455 C CA . ASP B 1 63 ? 2.311 11.062 26.078 1 93.75 63 ASP B CA 1
ATOM 1456 C C . ASP B 1 63 ? 0.929 11.445 25.547 1 93.75 63 ASP B C 1
ATOM 1458 O O . ASP B 1 63 ? 0.622 11.219 24.375 1 93.75 63 ASP B O 1
ATOM 1462 N N . GLY B 1 64 ? 0.115 11.953 26.406 1 94.88 64 GLY B N 1
ATOM 1463 C CA . GLY B 1 64 ? -1.243 12.297 26.016 1 94.88 64 GLY B CA 1
ATOM 1464 C C . GLY B 1 64 ? -1.302 13.281 24.859 1 94.88 64 GLY B C 1
ATOM 1465 O O . GLY B 1 64 ? -2.096 13.109 23.938 1 94.88 64 GLY B O 1
ATOM 1466 N N . GLU B 1 65 ? -0.452 14.32 24.891 1 94.12 65 GLU B N 1
ATOM 1467 C CA . GLU B 1 65 ? -0.42 15.32 23.844 1 94.12 65 GLU B CA 1
ATOM 1468 C C . GLU B 1 65 ? 0.071 14.727 22.516 1 94.12 65 GLU B C 1
ATOM 1470 O O . GLU B 1 65 ? -0.45 15.055 21.453 1 94.12 65 GLU B O 1
ATOM 1475 N N . LEU B 1 66 ? 1.046 13.875 22.594 1 94.5 66 LEU B N 1
ATOM 1476 C CA . LEU B 1 66 ? 1.599 13.234 21.406 1 94.5 66 LEU B CA 1
ATOM 1477 C C . LEU B 1 66 ? 0.569 12.32 20.75 1 94.5 66 LEU B C 1
ATOM 1479 O O . LEU B 1 66 ? 0.383 12.352 19.531 1 94.5 66 LEU B O 1
ATOM 1483 N N . TRP B 1 67 ? -0.158 11.539 21.531 1 94.88 67 TRP B N 1
ATOM 1484 C CA . TRP B 1 67 ? -1.176 10.633 21 1 94.88 67 TRP B CA 1
ATOM 1485 C C . TRP B 1 67 ? -2.342 11.422 20.422 1 94.88 67 TRP B C 1
ATOM 1487 O O . TRP B 1 67 ? -2.914 11.023 19.391 1 94.88 67 TRP B O 1
ATOM 1497 N N . ALA B 1 68 ? -2.67 12.523 21.016 1 94.75 68 ALA B N 1
ATOM 1498 C CA . ALA B 1 68 ? -3.729 13.375 20.469 1 94.75 68 ALA B CA 1
ATOM 1499 C C . ALA B 1 68 ? -3.344 13.922 19.109 1 94.75 68 ALA B C 1
ATOM 1501 O O . ALA B 1 68 ? -4.18 14 18.203 1 94.75 68 ALA B O 1
ATOM 1502 N N . ALA B 1 69 ? -2.078 14.336 18.984 1 94.75 69 ALA B N 1
ATOM 1503 C CA . ALA B 1 69 ? -1.591 14.828 17.703 1 94.75 69 ALA B CA 1
ATOM 1504 C C . ALA B 1 69 ? -1.65 13.742 16.625 1 94.75 69 ALA B C 1
ATOM 1506 O O . ALA B 1 69 ? -2.066 13.992 15.5 1 94.75 69 ALA B O 1
ATOM 1507 N N . VAL B 1 70 ? -1.271 12.477 16.953 1 94.88 70 VAL B N 1
ATOM 1508 C CA . VAL B 1 70 ? -1.31 11.352 16.031 1 94.88 70 VAL B CA 1
ATOM 1509 C C . VAL B 1 70 ? -2.756 11.062 15.633 1 94.88 70 VAL B C 1
ATOM 1511 O O . VAL B 1 70 ? -3.057 10.867 14.453 1 94.88 70 VAL B O 1
ATOM 1514 N N . GLU B 1 71 ? -3.629 11.055 16.625 1 94.12 71 GLU B N 1
ATOM 1515 C CA . GLU B 1 71 ? -5.043 10.852 16.312 1 94.12 71 GLU B CA 1
ATOM 1516 C C . GLU B 1 71 ? -5.559 11.914 15.352 1 94.12 71 GLU B C 1
ATOM 1518 O O . GLU B 1 71 ? -6.25 11.594 14.383 1 94.12 71 GLU B O 1
ATOM 1523 N N . ARG B 1 72 ? -5.172 13.125 15.531 1 95.19 72 ARG B N 1
ATOM 1524 C CA . ARG B 1 72 ? -5.672 14.227 14.703 1 95.19 72 ARG B CA 1
ATOM 1525 C C . ARG B 1 72 ? -5.184 14.094 13.266 1 95.19 72 ARG B C 1
ATOM 1527 O O . ARG B 1 72 ? -5.957 14.266 12.32 1 95.19 72 ARG B O 1
ATOM 1534 N N . VAL B 1 73 ? -3.932 13.789 13.117 1 95.25 73 VAL B N 1
ATOM 1535 C CA . VAL B 1 73 ? -3.428 13.695 11.75 1 95.25 73 VAL B CA 1
ATOM 1536 C C . VAL B 1 73 ? -4.055 12.492 11.055 1 95.25 73 VAL B C 1
ATOM 1538 O O . VAL B 1 73 ? -4.422 12.57 9.875 1 95.25 73 VAL B O 1
ATOM 1541 N N . VAL B 1 74 ? -4.207 11.344 11.742 1 93.94 74 VAL B N 1
ATOM 1542 C CA . VAL B 1 74 ? -4.773 10.141 11.133 1 93.94 74 VAL B CA 1
ATOM 1543 C C . VAL B 1 74 ? -6.234 10.383 10.766 1 93.94 74 VAL B C 1
ATOM 1545 O O . VAL B 1 74 ? -6.668 10.047 9.664 1 93.94 74 VAL B O 1
ATOM 1548 N N . THR B 1 75 ? -6.984 11.039 11.641 1 94.88 75 THR B N 1
ATOM 1549 C CA . THR B 1 75 ? -8.391 11.32 11.375 1 94.88 75 THR B CA 1
ATOM 1550 C C . THR B 1 75 ? -8.531 12.344 10.25 1 94.88 75 THR B C 1
ATOM 1552 O O . THR B 1 75 ? -9.453 12.266 9.438 1 94.88 75 THR B O 1
ATOM 1555 N N . ALA B 1 76 ? -7.59 13.312 10.203 1 94.12 76 ALA B N 1
ATOM 1556 C CA . ALA B 1 76 ? -7.582 14.266 9.094 1 94.12 76 ALA B CA 1
ATOM 1557 C C . ALA B 1 76 ? -7.301 13.562 7.77 1 94.12 76 ALA B C 1
ATOM 1559 O O . ALA B 1 76 ? -7.918 13.883 6.75 1 94.12 76 ALA B O 1
ATOM 1560 N N . LEU B 1 77 ? -6.391 12.609 7.809 1 92.69 77 LEU B N 1
ATOM 1561 C CA . LEU B 1 77 ? -6.098 11.836 6.609 1 92.69 77 LEU B CA 1
ATOM 1562 C C . LEU B 1 77 ? -7.297 10.977 6.211 1 92.69 77 LEU B C 1
ATOM 1564 O O . LEU B 1 77 ? -7.566 10.789 5.023 1 92.69 77 LEU B O 1
ATOM 1568 N N . ASN B 1 78 ? -8.062 10.461 7.191 1 88 78 ASN B N 1
ATOM 1569 C CA . ASN B 1 78 ? -9.32 9.781 6.883 1 88 78 ASN B CA 1
ATOM 1570 C C . ASN B 1 78 ? -10.258 10.672 6.07 1 88 78 ASN B C 1
ATOM 1572 O O . ASN B 1 78 ? -10.867 10.219 5.102 1 88 78 ASN B O 1
ATOM 1576 N N . GLU B 1 79 ? -10.312 11.875 6.418 1 89.62 79 GLU B N 1
ATOM 1577 C CA . GLU B 1 79 ? -11.25 12.812 5.824 1 89.62 79 GLU B CA 1
ATOM 1578 C C . GLU B 1 79 ? -10.867 13.148 4.387 1 89.62 79 GLU B C 1
ATOM 1580 O O . GLU B 1 79 ? -11.734 13.312 3.529 1 89.62 79 GLU B O 1
ATOM 1585 N N . VAL B 1 80 ? -9.57 13.195 4.133 1 90.44 80 VAL B N 1
ATOM 1586 C CA . VAL B 1 80 ? -9.156 13.672 2.816 1 90.44 80 VAL B CA 1
ATOM 1587 C C . VAL B 1 80 ? -8.914 12.484 1.889 1 90.44 80 VAL B C 1
ATOM 1589 O O . VAL B 1 80 ? -8.672 12.664 0.691 1 90.44 80 VAL B O 1
ATOM 1592 N N . ASP B 1 81 ? -8.867 11.312 2.422 1 85.75 81 ASP B N 1
ATOM 1593 C CA . ASP B 1 81 ? -8.539 10.094 1.688 1 85.75 81 ASP B CA 1
ATOM 1594 C C . ASP B 1 81 ? -9.367 9.984 0.407 1 85.75 81 ASP B C 1
ATOM 1596 O O . ASP B 1 81 ? -8.805 9.859 -0.686 1 85.75 81 ASP B O 1
ATOM 1600 N N . GLY B 1 82 ? -10.656 10.078 0.421 1 74.94 82 GLY B N 1
ATOM 1601 C CA . GLY B 1 82 ? -11.531 9.938 -0.733 1 74.94 82 GLY B CA 1
ATOM 1602 C C . GLY B 1 82 ? -11.289 8.648 -1.507 1 74.94 82 GLY B C 1
ATOM 1603 O O . GLY B 1 82 ? -11.586 8.578 -2.701 1 74.94 82 GLY B O 1
ATOM 1604 N N . GLY B 1 83 ? -10.562 7.684 -0.921 1 73.5 83 GLY B N 1
ATOM 1605 C CA . GLY B 1 83 ? -10.297 6.41 -1.57 1 73.5 83 GLY B CA 1
ATOM 1606 C C . GLY B 1 83 ? -8.938 6.359 -2.242 1 73.5 83 GLY B C 1
ATOM 1607 O O . GLY B 1 83 ? -8.641 5.422 -2.986 1 73.5 83 GLY B O 1
ATOM 1608 N N . HIS B 1 84 ? -8.086 7.355 -2.008 1 77.56 84 HIS B N 1
ATOM 1609 C CA . HIS B 1 84 ? -6.805 7.453 -2.697 1 77.56 84 HIS B CA 1
ATOM 1610 C C . HIS B 1 84 ? -5.691 6.797 -1.885 1 77.56 84 HIS B C 1
ATOM 1612 O O . HIS B 1 84 ? -4.625 6.492 -2.422 1 77.56 84 HIS B O 1
ATOM 1618 N N . ILE B 1 85 ? -5.961 6.77 -0.534 1 76.94 85 ILE B N 1
ATOM 1619 C CA . ILE B 1 85 ? -4.945 6.148 0.311 1 76.94 85 ILE B CA 1
ATOM 1620 C C . ILE B 1 85 ? -5.133 4.633 0.319 1 76.94 85 ILE B C 1
ATOM 1622 O O . ILE B 1 85 ? -6.117 4.125 0.86 1 76.94 85 ILE B O 1
ATOM 1626 N N . GLU B 1 86 ? -4.32 3.773 -0.293 1 63 86 GLU B N 1
ATOM 1627 C CA . GLU B 1 86 ? -4.242 2.336 -0.058 1 63 86 GLU B CA 1
ATOM 1628 C C . GLU B 1 86 ? -4.348 1.556 -1.365 1 63 86 GLU B C 1
ATOM 1630 O O . GLU B 1 86 ? -5.359 0.902 -1.624 1 63 86 GLU B O 1
ATOM 1635 N N . THR B 1 87 ? -3.293 1.925 -2.324 1 63.75 87 THR B N 1
ATOM 1636 C CA . THR B 1 87 ? -3.174 0.697 -3.104 1 63.75 87 THR B CA 1
ATOM 1637 C C . THR B 1 87 ? -2.268 -0.306 -2.396 1 63.75 87 THR B C 1
ATOM 1639 O O . THR B 1 87 ? -1.339 0.082 -1.685 1 63.75 87 THR B O 1
ATOM 1642 N N . GLY B 1 88 ? -2.871 -1.205 -1.496 1 67.44 88 GLY B N 1
ATOM 1643 C CA . GLY B 1 88 ? -2.338 -2.211 -0.59 1 67.44 88 GLY B CA 1
ATOM 1644 C C . GLY B 1 88 ? -1.833 -3.449 -1.305 1 67.44 88 GLY B C 1
ATOM 1645 O O . GLY B 1 88 ? -1.785 -4.535 -0.72 1 67.44 88 GLY B O 1
ATOM 1646 N N . GLU B 1 89 ? -1.438 -3.254 -2.609 1 78.38 89 GLU B N 1
ATOM 1647 C CA . GLU B 1 89 ? -1.101 -4.453 -3.371 1 78.38 89 GLU B CA 1
ATOM 1648 C C . GLU B 1 89 ? 0.085 -5.188 -2.75 1 78.38 89 GLU B C 1
ATOM 1650 O O . GLU B 1 89 ? 0.05 -6.406 -2.588 1 78.38 89 GLU B O 1
ATOM 1655 N N . ARG B 1 90 ? 1.112 -4.367 -2.33 1 81.62 90 ARG B N 1
ATOM 1656 C CA . ARG B 1 90 ? 2.322 -4.973 -1.785 1 81.62 90 ARG B CA 1
ATOM 1657 C C . ARG B 1 90 ? 2.01 -5.801 -0.544 1 81.62 90 ARG B C 1
ATOM 1659 O O . ARG B 1 90 ? 2.404 -6.965 -0.454 1 81.62 90 ARG B O 1
ATOM 1666 N N . GLU B 1 91 ? 1.276 -5.254 0.371 1 79 91 GLU B N 1
ATOM 1667 C CA . GLU B 1 91 ? 0.967 -5.945 1.617 1 79 91 GLU B CA 1
ATOM 1668 C C . GLU B 1 91 ? 0.018 -7.117 1.376 1 79 91 GLU B C 1
ATOM 1670 O O . GLU B 1 91 ? 0.188 -8.195 1.958 1 79 91 GLU B O 1
ATOM 1675 N N . GLU B 1 92 ? -0.94 -6.898 0.518 1 82.25 92 GLU B N 1
ATOM 1676 C CA . GLU B 1 92 ? -1.888 -7.965 0.206 1 82.25 92 GLU B CA 1
ATOM 1677 C C . GLU B 1 92 ? -1.182 -9.172 -0.413 1 82.25 92 GLU B C 1
ATOM 1679 O O . GLU B 1 92 ? -1.488 -10.312 -0.079 1 82.25 92 GLU B O 1
ATOM 1684 N N . LEU B 1 93 ? -0.236 -8.898 -1.302 1 89.06 93 LEU B N 1
ATOM 1685 C CA . LEU B 1 93 ? 0.509 -9.984 -1.934 1 89.06 93 LEU B CA 1
ATOM 1686 C C . LEU B 1 93 ? 1.396 -10.695 -0.919 1 89.06 93 LEU B C 1
ATOM 1688 O O . LEU B 1 93 ? 1.418 -11.93 -0.865 1 89.06 93 LEU B O 1
ATOM 1692 N N . ALA B 1 94 ? 2.139 -9.961 -0.092 1 87.75 94 ALA B N 1
ATOM 1693 C CA . ALA B 1 94 ? 2.992 -10.562 0.929 1 87.75 94 ALA B CA 1
ATOM 1694 C C . ALA B 1 94 ? 2.172 -11.398 1.909 1 87.75 94 ALA B C 1
ATOM 1696 O O . ALA B 1 94 ? 2.562 -12.516 2.264 1 87.75 94 ALA B O 1
ATOM 1697 N N . GLU B 1 95 ? 1.053 -10.883 2.334 1 85.31 95 GLU B N 1
ATOM 1698 C CA . GLU B 1 95 ? 0.163 -11.594 3.248 1 85.31 95 GLU B CA 1
ATOM 1699 C C . GLU B 1 95 ? -0.388 -12.859 2.604 1 85.31 95 GLU B C 1
ATOM 1701 O O . GLU B 1 95 ? -0.516 -13.898 3.264 1 85.31 95 GLU B O 1
ATOM 1706 N N . TYR B 1 96 ? -0.76 -12.805 1.396 1 90.88 96 TYR B N 1
ATOM 1707 C CA . TYR B 1 96 ? -1.301 -13.977 0.707 1 90.88 96 TYR B CA 1
ATOM 1708 C C . TYR B 1 96 ? -0.255 -15.078 0.6 1 90.88 96 TYR B C 1
ATOM 1710 O O . TYR B 1 96 ? -0.562 -16.25 0.8 1 90.88 96 TYR B O 1
ATOM 1718 N N . ILE B 1 97 ? 0.967 -14.688 0.274 1 93.31 97 ILE B N 1
ATOM 1719 C CA . ILE B 1 97 ? 2.061 -15.656 0.178 1 93.31 97 ILE B CA 1
ATOM 1720 C C . ILE B 1 97 ? 2.248 -16.359 1.521 1 93.31 97 ILE B C 1
ATOM 1722 O O . ILE B 1 97 ? 2.371 -17.578 1.575 1 93.31 97 ILE B O 1
ATOM 1726 N N . ASP B 1 98 ? 2.232 -15.633 2.57 1 91.81 98 ASP B N 1
ATOM 1727 C CA . ASP B 1 98 ? 2.297 -16.172 3.922 1 91.81 98 ASP B CA 1
ATOM 1728 C C . ASP B 1 98 ? 1.128 -17.125 4.191 1 91.81 98 ASP B C 1
ATOM 1730 O O . ASP B 1 98 ? 1.32 -18.234 4.707 1 91.81 98 ASP B O 1
ATOM 1734 N N . ALA B 1 99 ? -0.07 -16.688 3.85 1 90.38 99 ALA B N 1
ATOM 1735 C CA . ALA B 1 99 ? -1.293 -17.438 4.141 1 90.38 99 ALA B CA 1
ATOM 1736 C C . ALA B 1 99 ? -1.291 -18.797 3.436 1 90.38 99 ALA B C 1
ATOM 1738 O O . ALA B 1 99 ? -1.793 -19.781 3.975 1 90.38 99 ALA B O 1
ATOM 1739 N N . VAL B 1 100 ? -0.789 -18.828 2.209 1 92.69 100 VAL B N 1
ATOM 1740 C CA . VAL B 1 100 ? -0.719 -20.078 1.472 1 92.69 100 VAL B CA 1
ATOM 1741 C C . VAL B 1 100 ? 0.157 -21.078 2.23 1 92.69 100 VAL B C 1
ATOM 1743 O O . VAL B 1 100 ? -0.219 -22.234 2.402 1 92.69 100 VAL B O 1
ATOM 1746 N N . LEU B 1 101 ? 1.327 -20.641 2.734 1 94 101 LEU B N 1
ATOM 1747 C CA . LEU B 1 101 ? 2.211 -21.516 3.514 1 94 101 LEU B CA 1
ATOM 1748 C C . LEU B 1 101 ? 1.528 -21.969 4.797 1 94 101 LEU B C 1
ATOM 1750 O O . LEU B 1 101 ? 1.54 -23.156 5.121 1 94 101 LEU B O 1
ATOM 1754 N N . THR B 1 102 ? 0.925 -20.984 5.516 1 92.19 102 THR B N 1
ATOM 1755 C CA . THR B 1 102 ? 0.231 -21.266 6.766 1 92.19 102 THR B CA 1
ATOM 1756 C C . THR B 1 102 ? -0.901 -22.266 6.547 1 92.19 102 THR B C 1
ATOM 1758 O O . THR B 1 102 ? -1.089 -23.188 7.348 1 92.19 102 THR B O 1
ATOM 1761 N N . GLY B 1 103 ? -1.625 -22.062 5.512 1 90.38 103 GLY B N 1
ATOM 1762 C CA . GLY B 1 103 ? -2.707 -22.969 5.168 1 90.38 103 GLY B CA 1
ATOM 1763 C C . GLY B 1 103 ? -2.23 -24.391 4.883 1 90.38 103 GLY B C 1
ATOM 1764 O O . GLY B 1 103 ? -2.982 -25.344 5.059 1 90.38 103 GLY B O 1
ATOM 1765 N N . ALA B 1 104 ? -1.016 -24.562 4.465 1 91.38 104 ALA B N 1
ATOM 1766 C CA . ALA B 1 104 ? -0.422 -25.859 4.168 1 91.38 104 ALA B CA 1
ATOM 1767 C C . ALA B 1 104 ? 0.234 -26.453 5.41 1 91.38 104 ALA B C 1
ATOM 1769 O O . ALA B 1 104 ? 0.879 -27.5 5.332 1 91.38 104 ALA B O 1
ATOM 1770 N N . GLY B 1 105 ? 0.158 -25.766 6.547 1 93.19 105 GLY B N 1
ATOM 1771 C CA . GLY B 1 105 ? 0.652 -26.297 7.805 1 93.19 105 GLY B CA 1
ATOM 1772 C C . GLY B 1 105 ? 2.062 -25.844 8.133 1 93.19 105 GLY B C 1
ATOM 1773 O O . GLY B 1 105 ? 2.684 -26.375 9.062 1 93.19 105 GLY B O 1
ATOM 1774 N N . VAL B 1 106 ? 2.557 -24.891 7.414 1 92.75 106 VAL B N 1
ATOM 1775 C CA . VAL B 1 106 ? 3.904 -24.391 7.652 1 92.75 106 VAL B CA 1
ATOM 1776 C C . VAL B 1 106 ? 3.879 -23.359 8.773 1 92.75 106 VAL B C 1
ATOM 1778 O O . VAL B 1 106 ? 3.041 -22.453 8.766 1 92.75 106 VAL B O 1
ATOM 1781 N N . ASP B 1 107 ? 4.699 -23.516 9.734 1 95.44 107 ASP B N 1
ATOM 1782 C CA . ASP B 1 107 ? 4.926 -22.484 10.742 1 95.44 107 ASP B CA 1
ATOM 1783 C C . ASP B 1 107 ? 5.863 -21.406 10.203 1 95.44 107 ASP B C 1
ATOM 1785 O O . ASP B 1 107 ? 7.082 -21.5 10.359 1 95.44 107 ASP B O 1
ATOM 1789 N N . VAL B 1 108 ? 5.312 -20.344 9.68 1 93.75 108 VAL B N 1
ATOM 1790 C CA . VAL B 1 108 ? 6.066 -19.312 8.977 1 93.75 108 VAL B CA 1
ATOM 1791 C C . VAL B 1 108 ? 6.926 -18.531 9.969 1 93.75 108 VAL B C 1
ATOM 1793 O O . VAL B 1 108 ? 8.039 -18.109 9.648 1 93.75 108 VAL B O 1
ATOM 1796 N N . ALA B 1 109 ? 6.398 -18.281 11.133 1 92.06 109 ALA B N 1
ATOM 1797 C CA . ALA B 1 109 ? 7.184 -17.594 12.164 1 92.06 109 ALA B CA 1
ATOM 1798 C C . ALA B 1 109 ? 8.461 -18.375 12.477 1 92.06 109 ALA B C 1
ATOM 1800 O O . ALA B 1 109 ? 9.539 -17.781 12.57 1 92.06 109 ALA B O 1
ATOM 1801 N N . ALA B 1 110 ? 8.375 -19.719 12.656 1 95.69 110 ALA B N 1
ATOM 1802 C CA . ALA B 1 110 ? 9.539 -20.547 12.906 1 95.69 110 ALA B CA 1
ATOM 1803 C C . ALA B 1 110 ? 10.461 -20.578 11.695 1 95.69 110 ALA B C 1
ATOM 1805 O O . ALA B 1 110 ? 11.688 -20.531 11.828 1 95.69 110 ALA B O 1
ATOM 1806 N N . LEU B 1 111 ? 9.883 -20.688 10.523 1 94.62 111 LEU B N 1
ATOM 1807 C CA . LEU B 1 111 ? 10.641 -20.719 9.273 1 94.62 111 LEU B CA 1
ATOM 1808 C C . LEU B 1 111 ? 11.516 -19.484 9.141 1 94.62 111 LEU B C 1
ATOM 1810 O O . LEU B 1 111 ? 12.719 -19.594 8.875 1 94.62 111 LEU B O 1
ATOM 1814 N N . THR B 1 112 ? 10.953 -18.297 9.344 1 94.06 112 THR B N 1
ATOM 1815 C CA . THR B 1 112 ? 11.688 -17.047 9.203 1 94.06 112 THR B CA 1
ATOM 1816 C C . THR B 1 112 ? 12.68 -16.859 10.352 1 94.06 112 THR B C 1
ATOM 1818 O O . THR B 1 112 ? 13.805 -16.406 10.141 1 94.06 112 THR B O 1
ATOM 1821 N N . SER B 1 113 ? 12.305 -17.328 11.562 1 94.38 113 SER B N 1
ATOM 1822 C CA . SER B 1 113 ? 13.172 -17.172 12.727 1 94.38 113 SER B CA 1
ATOM 1823 C C . SER B 1 113 ? 14.453 -17.984 12.57 1 94.38 113 SER B C 1
ATOM 1825 O O . SER B 1 113 ? 15.516 -17.562 13.031 1 94.38 113 SER B O 1
ATOM 1827 N N . ARG B 1 114 ? 14.422 -19.062 11.961 1 95.31 114 ARG B N 1
ATOM 1828 C CA . ARG B 1 114 ? 15.578 -19.922 11.734 1 95.31 114 ARG B CA 1
ATOM 1829 C C . ARG B 1 114 ? 16.609 -19.234 10.844 1 95.31 114 ARG B C 1
ATOM 1831 O O . ARG B 1 114 ? 17.766 -19.641 10.781 1 95.31 114 ARG B O 1
ATOM 1838 N N . ARG B 1 115 ? 16.172 -18.188 10.227 1 93.5 115 ARG B N 1
ATOM 1839 C CA . ARG B 1 115 ? 17.094 -17.359 9.438 1 93.5 115 ARG B CA 1
ATOM 1840 C C . ARG B 1 115 ? 17.297 -16 10.086 1 93.5 115 ARG B C 1
ATOM 1842 O O . ARG B 1 115 ? 17.828 -15.078 9.453 1 93.5 115 ARG B O 1
ATOM 1849 N N . GLY B 1 116 ? 16.797 -15.805 11.242 1 91.94 116 GLY B N 1
ATOM 1850 C CA . GLY B 1 116 ? 16.953 -14.555 11.969 1 91.94 116 GLY B CA 1
ATOM 1851 C C . GLY B 1 116 ? 16.047 -13.445 11.453 1 91.94 116 GLY B C 1
ATOM 1852 O O . GLY B 1 116 ? 16.375 -12.266 11.602 1 91.94 116 GLY B O 1
ATOM 1853 N N . LEU B 1 117 ? 14.93 -13.867 10.828 1 85.62 117 LEU B N 1
ATOM 1854 C CA . LEU B 1 117 ? 14.016 -12.898 10.242 1 85.62 117 LEU B CA 1
ATOM 1855 C C . LEU B 1 117 ? 12.695 -12.859 11.008 1 85.62 117 LEU B C 1
ATOM 1857 O O . LEU B 1 117 ? 12.32 -13.844 11.648 1 85.62 117 LEU B O 1
ATOM 1861 N N . HIS B 1 118 ? 12.039 -11.664 10.961 1 85.38 118 HIS B N 1
ATOM 1862 C CA . HIS B 1 118 ? 10.648 -11.594 11.398 1 85.38 118 HIS B CA 1
ATOM 1863 C C . HIS B 1 118 ? 9.703 -12.188 10.359 1 85.38 118 HIS B C 1
ATOM 1865 O O . HIS B 1 118 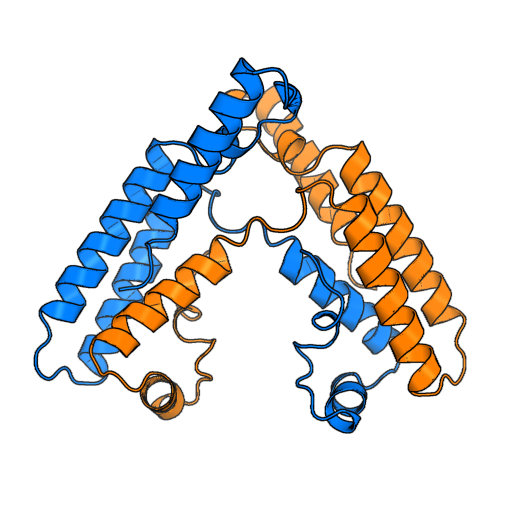? 10.008 -12.172 9.164 1 85.38 118 HIS B O 1
ATOM 1871 N N . ARG B 1 119 ? 8.562 -12.633 10.82 1 87.88 119 ARG B N 1
ATOM 1872 C CA . ARG B 1 119 ? 7.559 -13.25 9.953 1 87.88 119 ARG B CA 1
ATOM 1873 C C . ARG B 1 119 ? 7.18 -12.32 8.812 1 87.88 119 ARG B C 1
ATOM 1875 O O . ARG B 1 119 ? 6.973 -12.766 7.68 1 87.88 119 ARG B O 1
ATOM 1882 N N . SER B 1 120 ? 7.203 -10.977 9.07 1 81.88 120 SER B N 1
ATOM 1883 C CA . SER B 1 120 ? 6.773 -9.992 8.086 1 81.88 120 SER B CA 1
ATOM 1884 C C . SER B 1 120 ? 7.828 -9.805 7 1 81.88 120 SER B C 1
ATOM 1886 O O . SER B 1 120 ? 7.555 -9.188 5.965 1 81.88 120 SER B O 1
ATOM 1888 N N . GLU B 1 121 ? 8.992 -10.406 7.156 1 85.75 121 GLU B N 1
ATOM 1889 C CA . GLU B 1 121 ? 10.102 -10.234 6.215 1 85.75 121 GLU B CA 1
ATOM 1890 C C . GLU B 1 121 ? 10.188 -11.414 5.25 1 85.75 121 GLU B C 1
ATOM 1892 O O . GLU B 1 121 ? 11.133 -11.516 4.473 1 85.75 121 GLU B O 1
ATOM 1897 N N . LEU B 1 122 ? 9.195 -12.273 5.172 1 91.5 122 LEU B N 1
ATOM 1898 C CA . LEU B 1 122 ? 9.148 -13.492 4.367 1 91.5 122 LEU B CA 1
ATOM 1899 C C . LEU B 1 122 ? 9.492 -13.195 2.912 1 91.5 122 LEU B C 1
ATOM 1901 O O . LEU B 1 122 ? 10.195 -13.977 2.264 1 91.5 122 LEU B O 1
ATOM 1905 N N . THR B 1 123 ? 9.023 -12.039 2.383 1 93.12 123 THR B N 1
ATOM 1906 C CA . THR B 1 123 ? 9.125 -11.781 0.95 1 93.12 123 THR B CA 1
ATOM 1907 C C . THR B 1 123 ? 10.195 -10.734 0.66 1 93.12 123 THR B C 1
ATOM 1909 O O . THR B 1 123 ? 10.469 -10.43 -0.502 1 93.12 123 THR B O 1
ATOM 1912 N N . ASP B 1 124 ? 10.914 -10.266 1.626 1 87.25 124 ASP B N 1
ATOM 1913 C CA . ASP B 1 124 ? 11.664 -9.016 1.521 1 87.25 124 ASP B CA 1
ATOM 1914 C C . ASP B 1 124 ? 12.93 -9.211 0.695 1 87.25 124 ASP B C 1
ATOM 1916 O O . ASP B 1 124 ? 13.32 -8.32 -0.068 1 87.25 124 ASP B O 1
ATOM 1920 N N . THR B 1 125 ? 13.469 -10.266 0.805 1 88.06 125 THR B N 1
ATOM 1921 C CA . THR B 1 125 ? 14.82 -10.5 0.305 1 88.06 125 THR B CA 1
ATOM 1922 C C . THR B 1 125 ? 14.883 -10.289 -1.205 1 88.06 125 THR B C 1
ATOM 1924 O O . THR B 1 125 ? 15.828 -9.68 -1.714 1 88.06 125 THR B O 1
ATOM 1927 N N . TRP B 1 126 ? 13.891 -10.648 -1.907 1 90.25 126 TRP B N 1
ATOM 1928 C CA . TRP B 1 126 ? 13.977 -10.664 -3.363 1 90.25 126 TRP B CA 1
ATOM 1929 C C . TRP B 1 126 ? 13.031 -9.633 -3.975 1 90.25 126 TRP B C 1
ATOM 1931 O O . TRP B 1 126 ? 13.055 -9.398 -5.184 1 90.25 126 TRP B O 1
ATOM 1941 N N . ARG B 1 127 ? 12.273 -9.086 -3.152 1 87.38 127 ARG B N 1
ATOM 1942 C CA . ARG B 1 127 ? 11.18 -8.25 -3.627 1 87.38 127 ARG B CA 1
ATOM 1943 C C . ARG B 1 127 ? 11.703 -6.973 -4.273 1 87.38 127 ARG B C 1
ATOM 1945 O O . ARG B 1 127 ? 12.555 -6.289 -3.701 1 87.38 127 ARG B O 1
ATOM 1952 N N . GLU B 1 128 ? 11.172 -6.609 -5.496 1 81 128 GLU B N 1
ATOM 1953 C CA . GLU B 1 128 ? 11.492 -5.363 -6.188 1 81 128 GLU B CA 1
ATOM 1954 C C . GLU B 1 128 ? 10.312 -4.398 -6.164 1 81 128 GLU B C 1
ATOM 1956 O O . GLU B 1 128 ? 10.383 -3.307 -6.73 1 81 128 GLU B O 1
ATOM 1961 N N . TRP B 1 129 ? 9.25 -4.871 -5.617 1 76.62 129 TRP B N 1
ATOM 1962 C CA . TRP B 1 129 ? 8.047 -4.066 -5.418 1 76.62 129 TRP B CA 1
ATOM 1963 C C . TRP B 1 129 ? 7.855 -3.73 -3.943 1 76.62 129 TRP B C 1
ATOM 1965 O O . TRP B 1 129 ? 8.414 -4.395 -3.068 1 76.62 129 TRP B O 1
#

Solvent-accessible surface area (backbone atoms only — not comparable to full-atom values): 14532 Å² total; per-residue (Å²): 129,82,78,56,59,40,57,55,49,48,47,48,27,51,54,42,52,51,30,36,75,70,66,77,34,55,72,92,68,54,46,44,50,72,59,48,33,68,72,47,33,51,47,50,40,52,47,51,50,52,43,51,52,53,57,70,67,45,87,81,64,52,70,67,57,52,53,50,53,50,50,49,43,38,47,50,47,50,69,53,31,86,81,51,47,48,44,49,46,48,58,45,51,53,50,48,57,50,46,55,43,44,73,71,69,44,59,53,54,60,60,28,42,79,70,77,37,56,55,89,49,74,58,54,88,67,44,80,96,128,82,80,55,59,40,57,55,48,49,48,49,26,51,53,41,52,51,31,35,75,70,66,78,35,56,72,93,67,56,48,43,51,69,61,50,34,68,73,48,34,50,46,50,41,52,47,52,50,52,44,50,52,53,57,72,67,44,85,82,65,52,70,69,57,52,52,51,52,50,49,48,43,38,49,49,47,50,69,54,32,88,81,53,47,50,42,51,45,49,60,45,52,52,50,48,57,50,47,55,43,45,72,73,69,44,60,55,54,60,59,27,42,78,72,77,37,55,56,90,49,72,58,54,87,67,44,80,97

Radius of gyration: 20.41 Å; Cα contacts (8 Å, |Δi|>4): 248; chains: 2; bounding box: 42×57×54 Å

pLDDT: mean 88.28, std 7.46, range [59.28, 96.19]

Foldseek 3Di:
DPDDPLVVLVVLLVVLVVCCVVVNDPPVRNCSCVLRPPQLSVQLVVLVVVLVVLVVPQPDDDPVSVVVSVVSSVVSNVVSPPVSPDPPPVVVVLVVVLVVCVVVVHPQQVVQVVVPHGSSCSPPPPDPD/DPDDPLVVLVVLLVVLVVCCVVVNDPPVRNCSCVLRPPQLSVQLVVLVVVLVVLVVPQPPDDPVSVVVSVVSSVVSNVVSPPVSPDPPVVVVVLVVVLVVCVVVVDPQQVVQVVVPHGSSCSPPPPDPD

Sequence (258 aa):
MSERPSTRWRRKVTEQAAAVAAGTVKHDEATAALLWPAGFTDAVDAVLDAYEREIAGLPTPGDGELWAAVERVVTALNEVDGGHIETGEREELAEYIDAVLTGAGVDVAALTSRRGLHRSELTDTWREWMSERPSTRWRRKVTEQAAAVAAGTVKHDEATAALLWPAGFTDAVDAVLDAYEREIAGLPTPGDGELWAAVERVVTALNEVDGGHIETGEREELAEYIDAVLTGAGVDVAALTSRRGLHRSELTDTWREW

Secondary structure (DSSP, 8-state):
-PPPHHHHHHHHHHHHHHHHHTTSS-GGG--HHHHS-HHHHHHHHHHHHHHHHHHHT-SS--HHHHHHHHHHHHHHHHHHHTT-S---HHHHHHHHHHHHHHHTT--HHHHHHTTT--GGGTTTTT---/-PPPHHHHHHHHHHHHHHHHHTTSS-GGG--HHHHS-HHHHHHHHHHHHHHHHHHHT-SS--HHHHHHHHHHHHHHHHHHHTT-S---HHHHHHHHHHHHHHHTT--HHHHHHTTT--GGGTTTTT---

Organism: Actinoplanes teichomyceticus (NCBI:txid1867)